Protein AF-A0A812FZR7-F1 (afdb_monomer)

Structure (mmCIF, N/CA/C/O backbone):
data_AF-A0A812FZR7-F1
#
_entry.id   AF-A0A812FZR7-F1
#
loop_
_atom_site.group_PDB
_atom_site.id
_atom_site.type_symbol
_atom_site.label_atom_id
_atom_site.label_alt_id
_atom_site.label_comp_id
_atom_site.label_asym_id
_atom_site.label_entity_id
_atom_site.label_seq_id
_atom_site.pdbx_PDB_ins_code
_atom_site.Cartn_x
_atom_site.Cartn_y
_atom_site.Cartn_z
_atom_site.occupancy
_atom_site.B_iso_or_equiv
_atom_site.auth_seq_id
_atom_site.auth_comp_id
_atom_site.auth_asym_id
_atom_site.auth_atom_id
_atom_site.pdbx_PDB_model_num
ATOM 1 N N . MET A 1 1 ? -28.640 63.355 11.044 1.00 31.30 1 MET A N 1
ATOM 2 C CA . MET A 1 1 ? -28.791 63.136 12.501 1.00 31.30 1 MET A CA 1
ATOM 3 C C . MET A 1 1 ? -29.135 61.666 12.720 1.00 31.30 1 MET A C 1
ATOM 5 O O . MET A 1 1 ? -30.246 61.316 12.369 1.00 31.30 1 MET A O 1
ATOM 9 N N . LYS A 1 2 ? -28.194 60.863 13.263 1.00 27.91 2 LYS A N 1
ATOM 10 C CA . LYS A 1 2 ? -28.250 59.400 13.576 1.00 27.91 2 LYS A CA 1
ATOM 11 C C . LYS A 1 2 ? -28.539 58.455 12.370 1.00 27.91 2 LYS A C 1
ATOM 13 O O . LYS A 1 2 ? -29.433 58.765 11.603 1.00 27.91 2 LYS A O 1
ATOM 18 N N . LEU A 1 3 ? -27.765 57.421 11.990 1.00 22.22 3 LEU A N 1
ATOM 19 C CA . LEU A 1 3 ? -27.037 56.262 12.594 1.00 22.22 3 LEU A CA 1
ATOM 20 C C . LEU A 1 3 ? -27.830 54.926 12.601 1.00 22.22 3 LEU A C 1
ATOM 22 O O . LEU A 1 3 ? -28.985 54.948 13.010 1.00 22.22 3 LEU A O 1
ATOM 26 N N . ILE A 1 4 ? -27.115 53.806 12.318 1.00 24.97 4 ILE A N 1
ATOM 27 C CA . ILE A 1 4 ? -27.439 52.359 12.559 1.00 24.97 4 ILE A CA 1
ATOM 28 C C . ILE A 1 4 ? -28.431 51.710 11.540 1.00 24.97 4 ILE A C 1
ATOM 30 O O . ILE A 1 4 ? -29.306 52.428 11.075 1.00 24.97 4 ILE A O 1
ATOM 34 N N . THR A 1 5 ? -28.472 50.407 11.151 1.00 26.42 5 THR A N 1
ATOM 35 C CA . THR A 1 5 ? -27.585 49.185 11.010 1.00 26.42 5 THR A CA 1
ATOM 36 C C . THR A 1 5 ? -28.543 47.960 10.879 1.00 26.42 5 THR A C 1
ATOM 38 O O . THR A 1 5 ? -29.545 47.973 11.584 1.00 26.42 5 THR A O 1
ATOM 41 N N . ALA A 1 6 ? -28.364 46.845 10.138 1.00 22.73 6 ALA A N 1
ATOM 42 C CA . ALA A 1 6 ? -27.540 46.399 8.987 1.00 22.73 6 ALA A CA 1
ATOM 43 C C . ALA A 1 6 ? -27.999 44.964 8.540 1.00 22.73 6 ALA A C 1
ATOM 45 O O . ALA A 1 6 ? -28.635 44.296 9.349 1.00 22.73 6 ALA A O 1
ATOM 46 N N . MET A 1 7 ? -27.575 44.462 7.353 1.00 21.77 7 MET A N 1
ATOM 47 C CA . MET A 1 7 ? -27.569 43.022 6.919 1.00 21.77 7 MET A CA 1
ATOM 48 C C . MET A 1 7 ? -28.941 42.301 6.721 1.00 21.77 7 MET A C 1
ATOM 50 O O . MET A 1 7 ? -29.939 42.756 7.260 1.00 21.77 7 MET A O 1
ATOM 54 N N . VAL A 1 8 ? -29.133 41.177 5.989 1.00 21.20 8 VAL A N 1
ATOM 55 C CA . VAL A 1 8 ? -28.389 40.351 4.984 1.00 21.20 8 VAL A CA 1
ATOM 56 C C . VAL A 1 8 ? -29.407 39.397 4.309 1.00 21.20 8 VAL A C 1
ATOM 58 O O . VAL A 1 8 ? -30.356 38.996 4.977 1.00 21.20 8 VAL A O 1
ATOM 61 N N . SER A 1 9 ? -29.210 39.002 3.038 1.00 23.34 9 SER A N 1
ATOM 62 C CA . SER A 1 9 ? -29.276 37.587 2.577 1.00 23.34 9 SER A CA 1
ATOM 63 C C . SER A 1 9 ? -29.119 37.442 1.061 1.00 23.34 9 SER A C 1
ATOM 65 O O . SER A 1 9 ? -29.867 38.039 0.290 1.00 23.34 9 SER A O 1
ATOM 67 N N . SER A 1 10 ? -28.172 36.598 0.652 1.00 21.66 10 SER A N 1
ATOM 68 C CA . SER A 1 10 ? -27.945 36.186 -0.738 1.00 21.66 10 SER A CA 1
ATOM 69 C C . SER A 1 10 ? -28.705 34.894 -1.049 1.00 21.66 10 SER A C 1
ATOM 71 O O . SER A 1 10 ? -28.848 34.038 -0.179 1.00 21.66 10 SER A O 1
ATOM 73 N N . ILE A 1 11 ? -29.153 34.727 -2.296 1.00 24.78 11 ILE A N 1
ATOM 74 C CA . ILE A 1 11 ? -29.747 33.476 -2.794 1.00 24.78 11 ILE A CA 1
ATOM 75 C C . ILE A 1 11 ? -28.658 32.644 -3.481 1.00 24.78 11 ILE A C 1
ATOM 77 O O . ILE A 1 11 ? -27.865 33.183 -4.251 1.00 24.78 11 ILE A O 1
ATOM 81 N N . ALA A 1 12 ? -28.640 31.339 -3.207 1.00 20.55 12 ALA A N 1
ATOM 82 C CA . ALA A 1 12 ? -27.739 30.371 -3.825 1.00 20.55 12 ALA A CA 1
ATOM 83 C C . ALA A 1 12 ? -28.432 29.581 -4.950 1.00 20.55 12 ALA A C 1
ATOM 85 O O . ALA A 1 12 ? -29.609 29.246 -4.835 1.00 20.55 12 ALA A O 1
ATOM 86 N N . LEU A 1 13 ? -27.668 29.246 -5.993 1.00 22.34 13 LEU A N 1
ATOM 87 C CA . LEU A 1 13 ? -27.915 28.198 -6.994 1.00 22.34 13 LEU A CA 1
ATOM 88 C C . LEU A 1 13 ? -26.524 27.801 -7.531 1.00 22.34 13 LEU A C 1
ATOM 90 O O . LEU A 1 13 ? -25.807 28.666 -8.018 1.00 22.34 13 LEU A O 1
ATOM 94 N N . LEU A 1 14 ? -25.982 26.615 -7.233 1.00 22.34 14 LEU A N 1
ATOM 95 C CA . LEU A 1 14 ? -26.271 25.315 -7.868 1.00 22.34 14 LEU A CA 1
ATOM 96 C C . LEU A 1 14 ? -26.004 25.278 -9.384 1.00 22.34 14 LEU A C 1
ATOM 98 O O . LEU A 1 14 ? -26.924 25.329 -10.194 1.00 22.34 14 LEU A O 1
ATOM 102 N N . THR A 1 15 ? -24.734 25.058 -9.731 1.00 24.11 15 THR A N 1
ATOM 103 C CA . THR A 1 15 ? -24.301 24.255 -10.888 1.00 24.11 15 THR A CA 1
ATOM 104 C C . THR A 1 15 ? -23.151 23.359 -10.422 1.00 24.11 15 THR A C 1
ATOM 106 O O . THR A 1 15 ? -22.291 23.827 -9.678 1.00 24.11 15 THR A O 1
ATOM 109 N N . GLY A 1 16 ? -23.186 22.072 -10.776 1.00 21.55 16 GLY A N 1
ATOM 110 C CA . GLY A 1 16 ? -22.354 21.036 -10.151 1.00 21.55 16 GLY A CA 1
ATOM 111 C C . GLY A 1 16 ? -20.857 21.136 -10.453 1.00 21.55 16 GLY A C 1
ATOM 112 O O . GLY A 1 16 ? -20.460 21.544 -11.542 1.00 21.55 16 GLY A O 1
ATOM 113 N N . ALA A 1 17 ? -20.044 20.713 -9.484 1.00 23.81 17 ALA A N 1
ATOM 114 C CA . ALA A 1 17 ? -18.613 20.497 -9.643 1.00 23.81 17 ALA A CA 1
ATOM 115 C C . ALA A 1 17 ? -18.345 18.991 -9.774 1.00 23.81 17 ALA A C 1
ATOM 117 O O . ALA A 1 17 ? -18.457 18.252 -8.800 1.00 23.81 17 ALA A O 1
ATOM 118 N N . SER A 1 18 ? -17.978 18.553 -10.977 1.00 30.09 18 SER A N 1
ATOM 119 C CA . SER A 1 18 ? -17.4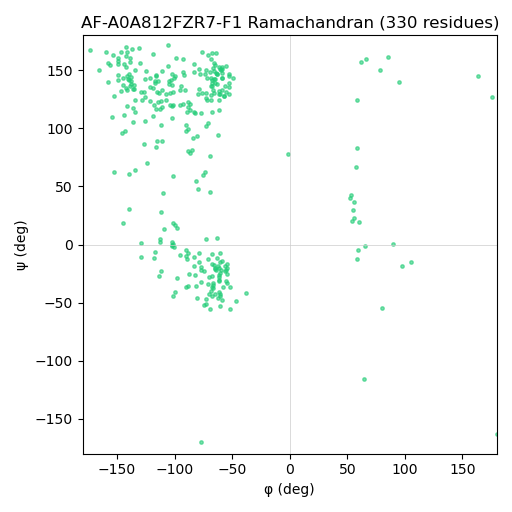80 17.203 -11.257 1.00 30.09 18 SER A CA 1
ATOM 120 C C . SER A 1 18 ? -16.038 17.343 -11.730 1.00 30.09 18 SER A C 1
ATOM 122 O O . SER A 1 18 ? -15.766 17.498 -12.918 1.00 30.09 18 SER A O 1
ATOM 124 N N . SER A 1 19 ? -15.113 17.431 -10.775 1.00 29.41 19 SER A N 1
ATOM 125 C CA . SER A 1 19 ? -13.681 17.639 -11.031 1.00 29.41 19 SER A CA 1
ATOM 126 C C . SER A 1 19 ? -12.848 17.036 -9.900 1.00 29.41 19 SER A C 1
ATOM 128 O O . SER A 1 19 ? -12.148 17.739 -9.179 1.00 29.41 19 SER A O 1
ATOM 130 N N . LEU A 1 20 ? -12.955 15.717 -9.729 1.00 31.62 20 LEU A N 1
ATOM 131 C CA . LEU A 1 20 ? -12.025 14.935 -8.914 1.00 31.62 20 LEU A CA 1
ATOM 132 C C . LEU A 1 20 ? -10.856 14.486 -9.795 1.00 31.62 20 LEU A C 1
ATOM 134 O O . LEU A 1 20 ? -10.817 13.363 -10.285 1.00 31.62 20 LEU A O 1
ATOM 138 N N . TYR A 1 21 ? -9.902 15.394 -10.002 1.00 34.00 21 TYR A N 1
ATOM 139 C CA . TYR A 1 21 ? -8.594 15.061 -10.556 1.00 34.00 21 TYR A CA 1
ATOM 140 C C . TYR A 1 21 ? -7.505 15.749 -9.734 1.00 34.00 21 TYR A C 1
ATOM 142 O O . TYR A 1 21 ? -7.497 16.970 -9.603 1.00 34.00 21 TYR A O 1
ATOM 150 N N . ALA A 1 22 ? -6.576 14.932 -9.230 1.00 33.41 22 ALA A N 1
ATOM 151 C CA . ALA A 1 22 ? -5.407 15.302 -8.433 1.00 33.41 22 ALA A CA 1
ATOM 152 C C . ALA A 1 22 ? -5.665 15.980 -7.069 1.00 33.41 22 ALA A C 1
ATOM 154 O O . ALA A 1 22 ? -6.671 16.636 -6.810 1.00 33.41 22 ALA A O 1
ATOM 155 N N . ALA A 1 23 ? -4.664 15.857 -6.193 1.00 35.19 23 ALA A N 1
ATOM 156 C CA . ALA A 1 23 ? -4.510 16.697 -5.012 1.00 35.19 23 ALA A CA 1
ATOM 157 C C . ALA A 1 23 ? -4.135 18.131 -5.442 1.00 35.19 23 ALA A C 1
ATOM 159 O O . ALA A 1 23 ? -2.975 18.538 -5.381 1.00 35.19 23 ALA A O 1
ATOM 160 N N . GLY A 1 24 ? -5.123 18.883 -5.929 1.00 31.11 24 GLY A N 1
ATOM 161 C CA . GLY A 1 24 ? -5.008 20.309 -6.212 1.00 31.11 24 GLY A CA 1
ATOM 162 C C . GLY A 1 24 ? -5.247 21.122 -4.945 1.00 31.11 24 GLY A C 1
ATOM 163 O O . GLY A 1 24 ? -6.388 21.463 -4.634 1.00 31.11 24 GLY A O 1
ATOM 164 N N . LEU A 1 25 ? -4.180 21.438 -4.204 1.00 35.53 25 LEU A N 1
ATOM 165 C CA . LEU A 1 25 ? -4.275 22.411 -3.116 1.00 35.53 25 LEU A CA 1
ATOM 166 C C . LEU A 1 25 ? -4.691 23.776 -3.685 1.00 35.53 25 LEU A C 1
ATOM 168 O O . LEU A 1 25 ? -4.144 24.274 -4.664 1.00 35.53 25 LEU A O 1
ATOM 172 N N . ASN A 1 26 ? -5.716 24.343 -3.063 1.00 32.22 26 ASN A N 1
ATOM 173 C CA . ASN A 1 26 ? -6.524 25.437 -3.582 1.00 32.22 26 ASN A CA 1
ATOM 174 C C . ASN A 1 26 ? -5.775 26.787 -3.613 1.00 32.22 26 ASN A C 1
ATOM 176 O O . ASN A 1 26 ? -5.673 27.451 -2.580 1.00 32.22 26 ASN A O 1
ATOM 180 N N . THR A 1 27 ? -5.340 27.245 -4.793 1.00 31.84 27 THR A N 1
ATOM 181 C CA . THR A 1 27 ? -5.012 28.662 -5.051 1.00 31.84 27 THR A CA 1
ATOM 182 C C . THR A 1 27 ? -5.455 29.098 -6.447 1.00 31.84 27 THR A C 1
ATOM 184 O O . THR A 1 27 ? -5.168 28.420 -7.428 1.00 31.84 27 THR A O 1
ATOM 187 N N . ASN A 1 28 ? -6.112 30.260 -6.535 1.00 35.34 28 ASN A N 1
ATOM 188 C CA . ASN A 1 28 ? -6.490 30.888 -7.805 1.00 35.34 28 ASN A CA 1
ATOM 189 C C . ASN A 1 28 ? -5.267 31.201 -8.692 1.00 35.34 28 ASN A C 1
ATOM 191 O O . ASN A 1 28 ? -4.216 31.577 -8.179 1.00 35.34 28 ASN A O 1
ATOM 195 N N . ASP A 1 29 ? -5.485 31.167 -10.009 1.00 40.97 29 ASP A N 1
ATOM 196 C CA . ASP A 1 29 ? -4.651 31.774 -11.055 1.00 40.97 29 ASP A CA 1
ATOM 197 C C . ASP A 1 29 ? -3.168 31.348 -11.127 1.00 40.97 29 ASP A C 1
ATOM 199 O O . ASP A 1 29 ? -2.263 32.176 -11.013 1.00 40.97 29 ASP A O 1
ATOM 203 N N . GLN A 1 30 ? -2.909 30.080 -11.471 1.00 35.03 30 GLN A N 1
ATOM 204 C CA . GLN A 1 30 ? -1.720 29.713 -12.256 1.00 35.03 30 GLN A CA 1
ATOM 205 C C . GLN A 1 30 ? -1.969 28.482 -13.149 1.00 35.03 30 GLN A C 1
ATOM 207 O O . GLN A 1 30 ? -2.961 27.780 -12.981 1.00 35.03 30 GLN A O 1
ATOM 212 N N . GLU A 1 31 ? -1.132 28.308 -14.176 1.00 40.50 31 GLU A N 1
ATOM 213 C CA . GLU A 1 31 ? -1.359 27.405 -15.318 1.00 40.50 31 GLU A CA 1
ATOM 214 C C . GLU A 1 31 ? -1.548 25.926 -14.924 1.00 40.50 31 GLU A C 1
ATOM 216 O O . GLU A 1 31 ? -0.968 25.454 -13.950 1.00 40.50 31 GLU A O 1
ATOM 221 N N . ASN A 1 32 ? -2.320 25.183 -15.733 1.00 43.66 32 ASN A N 1
ATOM 222 C CA . ASN A 1 32 ? -2.692 23.770 -15.534 1.00 43.66 32 ASN A CA 1
ATOM 223 C C . ASN A 1 32 ? -1.518 22.770 -15.700 1.00 43.66 32 ASN A C 1
ATOM 225 O O . ASN A 1 32 ? -1.658 21.750 -16.374 1.00 43.66 32 ASN A O 1
ATOM 229 N N . THR A 1 33 ? -0.349 23.038 -15.122 1.00 43.56 33 THR A N 1
ATOM 230 C CA . THR A 1 33 ? 0.682 22.010 -14.934 1.00 43.56 33 THR A CA 1
ATOM 231 C C . THR A 1 33 ? 0.294 21.110 -13.761 1.00 43.56 33 THR A C 1
ATOM 233 O O . THR A 1 33 ? 0.006 21.641 -12.684 1.00 43.56 33 THR A O 1
ATOM 236 N N . PRO A 1 34 ? 0.323 19.773 -13.907 1.00 57.66 34 PRO A N 1
ATOM 237 C CA . PRO A 1 34 ? 0.130 18.859 -12.789 1.00 57.66 34 PRO A CA 1
ATOM 238 C C . PRO A 1 34 ? 1.085 19.181 -11.631 1.00 57.66 34 PRO A C 1
ATOM 240 O O . PRO A 1 34 ? 2.240 19.536 -11.886 1.00 57.66 34 PRO A O 1
ATOM 243 N N . PRO A 1 35 ? 0.679 18.973 -10.362 1.00 63.34 35 PRO A N 1
ATOM 244 C CA . PRO A 1 35 ? 1.546 19.202 -9.199 1.00 63.34 35 PRO A CA 1
ATOM 245 C C . PRO A 1 35 ? 2.872 18.413 -9.238 1.00 63.34 35 PRO A C 1
ATOM 247 O O . PRO A 1 35 ? 3.823 18.773 -8.550 1.00 63.34 35 PRO A O 1
ATOM 250 N N . CYS A 1 36 ? 2.944 17.362 -10.062 1.00 77.81 36 CYS A N 1
ATOM 251 C CA . CYS A 1 36 ? 4.118 16.515 -10.272 1.00 77.81 36 CYS A CA 1
ATOM 252 C C . CYS A 1 36 ? 4.792 16.678 -11.652 1.00 77.81 36 CYS A C 1
ATOM 254 O O . CYS A 1 36 ? 5.600 15.834 -12.037 1.00 77.81 36 CYS A O 1
ATOM 256 N N . GLY A 1 37 ? 4.456 17.718 -12.423 1.00 68.31 37 GLY A N 1
ATOM 257 C CA . GLY A 1 37 ? 4.977 17.955 -13.776 1.00 68.31 37 GLY A CA 1
ATOM 258 C C . GLY A 1 37 ? 4.291 17.123 -14.868 1.00 68.31 37 GLY A C 1
ATOM 259 O O . GLY A 1 37 ? 3.750 17.705 -15.803 1.00 68.31 37 GLY A O 1
ATOM 260 N N . ASP A 1 38 ? 4.255 15.793 -14.727 1.00 68.38 38 ASP A N 1
ATOM 261 C CA . ASP A 1 38 ? 3.540 14.889 -15.646 1.00 68.38 38 ASP A CA 1
ATOM 262 C C . ASP A 1 38 ? 2.190 14.404 -15.061 1.00 68.38 38 ASP A C 1
ATOM 264 O O . ASP A 1 38 ? 2.100 14.079 -13.875 1.00 68.38 38 ASP A O 1
ATOM 268 N N . ASP A 1 39 ? 1.179 14.195 -15.920 1.00 66.12 39 ASP A N 1
ATOM 269 C CA . ASP A 1 39 ? -0.218 13.793 -15.592 1.00 66.12 39 ASP A CA 1
ATOM 270 C C . ASP A 1 39 ? -0.414 12.405 -14.924 1.00 66.12 39 ASP A C 1
ATOM 272 O O . ASP A 1 39 ? -1.536 11.922 -14.769 1.00 66.12 39 ASP A O 1
ATOM 276 N N . TRP A 1 40 ? 0.670 11.711 -14.587 1.00 79.38 40 TRP A N 1
ATOM 277 C CA . TRP A 1 40 ? 0.697 10.299 -14.156 1.00 79.38 40 TRP A CA 1
ATOM 278 C C . TRP A 1 40 ? 1.768 10.010 -13.093 1.00 79.38 40 TRP A C 1
ATOM 280 O O . TRP A 1 40 ? 2.177 8.867 -12.875 1.00 79.38 40 TRP A O 1
ATOM 290 N N . ILE A 1 41 ? 2.255 11.057 -12.428 1.00 84.69 41 ILE A N 1
ATOM 291 C CA . ILE A 1 41 ? 3.002 10.933 -11.178 1.00 84.69 41 ILE A CA 1
ATOM 292 C C . ILE A 1 41 ? 2.027 11.290 -10.057 1.00 84.69 41 ILE A C 1
ATOM 294 O O . ILE A 1 41 ? 1.461 12.381 -10.041 1.00 84.69 41 ILE A O 1
ATOM 298 N N . TYR A 1 42 ? 1.793 10.342 -9.151 1.00 84.38 42 TYR A N 1
ATOM 299 C CA . TYR A 1 42 ? 0.774 10.457 -8.109 1.00 84.38 42 TYR A CA 1
ATOM 300 C C . TYR A 1 42 ? 1.443 10.803 -6.771 1.00 84.38 42 TYR A C 1
ATOM 302 O O . TYR A 1 42 ? 2.268 10.013 -6.296 1.00 84.38 42 TYR A O 1
ATOM 310 N N . PRO A 1 43 ? 1.124 11.953 -6.146 1.00 88.69 43 PRO A N 1
ATOM 311 C CA . PRO A 1 43 ? 1.705 12.313 -4.862 1.00 88.69 43 PRO A CA 1
ATOM 312 C C . PRO A 1 43 ? 1.194 11.353 -3.783 1.00 88.69 43 PRO A C 1
ATOM 314 O O . PRO A 1 43 ? 0.012 11.019 -3.739 1.00 88.69 43 PRO A O 1
ATOM 317 N N . THR A 1 44 ? 2.095 10.899 -2.914 1.00 90.94 44 THR A N 1
ATOM 318 C CA . THR A 1 44 ? 1.796 9.973 -1.798 1.00 90.94 44 THR A CA 1
ATOM 319 C C . THR A 1 44 ? 2.560 10.369 -0.531 1.00 90.94 44 THR A C 1
ATOM 321 O O . THR A 1 44 ? 2.951 9.521 0.267 1.00 90.94 44 THR A O 1
ATOM 324 N N . ASN A 1 45 ? 2.823 11.670 -0.373 1.00 93.62 45 ASN A N 1
ATOM 325 C CA . ASN A 1 45 ? 3.570 12.268 0.737 1.00 93.62 45 ASN A CA 1
ATOM 326 C C . ASN A 1 45 ? 4.991 11.700 0.968 1.00 93.62 45 ASN A C 1
ATOM 328 O O . ASN A 1 45 ? 5.484 11.782 2.082 1.00 93.62 45 ASN A O 1
ATOM 332 N N . GLY A 1 46 ? 5.654 11.097 -0.027 1.00 93.31 46 GLY A N 1
ATOM 333 C CA . GLY A 1 46 ? 6.943 10.403 0.157 1.00 93.31 46 GLY A CA 1
ATOM 334 C C . GLY A 1 46 ? 6.827 8.911 0.506 1.00 93.31 46 GLY A C 1
ATOM 335 O O . GLY A 1 46 ? 7.837 8.224 0.658 1.00 93.31 46 GLY A O 1
ATOM 336 N N . VAL A 1 47 ? 5.611 8.354 0.606 1.00 95.31 47 VAL A N 1
ATOM 337 C CA . VAL A 1 47 ? 5.429 6.911 0.851 1.00 95.31 47 VAL A CA 1
ATOM 338 C C . VAL A 1 47 ? 5.778 6.090 -0.389 1.00 95.31 47 VAL A C 1
ATOM 340 O O . 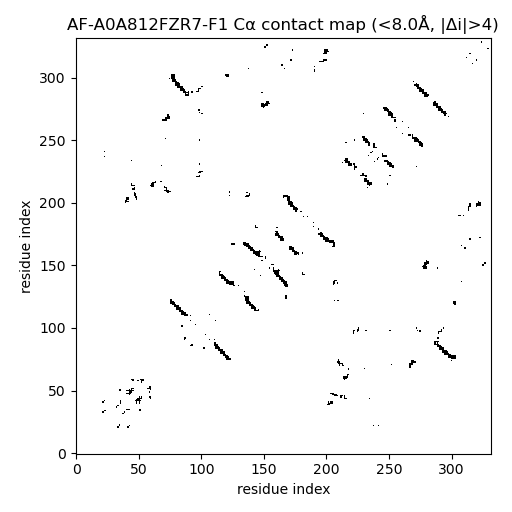VAL A 1 47 ? 6.598 5.179 -0.299 1.00 95.31 47 VAL A O 1
ATOM 343 N N . HIS A 1 48 ? 5.213 6.430 -1.549 1.00 93.75 48 HIS A N 1
ATOM 344 C CA . HIS A 1 48 ? 5.551 5.821 -2.842 1.00 93.75 48 HIS A CA 1
ATOM 345 C C . HIS A 1 48 ? 6.127 6.817 -3.853 1.00 93.75 48 HIS A C 1
ATOM 347 O O . HIS A 1 48 ? 6.598 6.407 -4.905 1.00 93.75 48 HIS A O 1
ATOM 353 N N . SER A 1 49 ? 6.060 8.120 -3.600 1.00 91.50 49 SER A N 1
ATOM 354 C CA . SER A 1 49 ? 6.563 9.144 -4.507 1.00 91.50 49 SER A CA 1
ATOM 355 C C . SER A 1 49 ? 6.948 10.381 -3.717 1.00 91.50 49 SER A C 1
ATOM 357 O O . SER A 1 49 ? 6.119 10.919 -2.978 1.00 91.50 49 SER A O 1
ATOM 359 N N . ASP A 1 50 ? 8.172 10.852 -3.941 1.00 90.81 50 ASP A N 1
ATOM 360 C CA . ASP A 1 50 ? 8.707 12.112 -3.419 1.00 90.81 50 ASP A CA 1
ATOM 361 C C . ASP A 1 50 ? 8.107 13.352 -4.124 1.00 90.81 50 ASP A C 1
ATOM 363 O O . ASP A 1 50 ? 8.513 14.484 -3.857 1.00 90.81 50 ASP A O 1
ATOM 367 N N . CYS A 1 51 ? 7.129 13.183 -5.028 1.00 89.56 51 CYS A N 1
ATOM 368 C CA . CYS A 1 51 ? 6.405 14.320 -5.593 1.00 89.56 51 CYS A CA 1
ATOM 369 C C . CYS A 1 51 ? 5.769 15.181 -4.485 1.00 89.56 51 CYS A C 1
ATOM 371 O O . CYS A 1 51 ? 5.149 14.664 -3.557 1.00 89.56 51 CYS A O 1
ATOM 373 N N . LEU A 1 52 ? 5.896 16.506 -4.638 1.00 89.81 52 LEU A N 1
ATOM 374 C CA . LEU A 1 52 ? 5.544 17.549 -3.668 1.00 89.81 52 LEU A CA 1
ATOM 375 C C . LEU A 1 52 ? 6.380 17.554 -2.378 1.00 89.81 52 LEU A C 1
ATOM 377 O O . LEU A 1 52 ? 6.184 18.451 -1.563 1.00 89.81 52 LEU A O 1
ATOM 381 N N . CYS A 1 53 ? 7.336 16.643 -2.186 1.00 91.00 53 CYS A N 1
ATOM 382 C CA . CYS A 1 53 ? 8.185 16.612 -0.997 1.00 91.00 53 CYS A CA 1
ATOM 383 C C . CYS A 1 53 ? 9.448 17.450 -1.213 1.00 91.00 53 CYS A C 1
ATOM 385 O O . CYS A 1 53 ? 10.389 17.050 -1.897 1.00 91.00 53 CYS A O 1
ATOM 387 N N . THR A 1 54 ? 9.462 18.647 -0.631 1.00 93.00 54 THR A N 1
ATOM 388 C CA . THR A 1 54 ? 10.492 19.669 -0.846 1.00 93.00 54 THR A CA 1
ATOM 389 C C . THR A 1 54 ? 11.014 20.220 0.479 1.00 93.00 54 THR A C 1
ATOM 391 O O . THR A 1 54 ? 10.425 20.017 1.537 1.00 93.00 54 THR A O 1
ATOM 394 N N . GLU A 1 55 ? 12.106 20.986 0.448 1.00 93.62 55 GLU A N 1
ATOM 395 C CA . GLU A 1 55 ? 12.643 21.632 1.654 1.00 93.62 55 GLU A CA 1
ATOM 396 C C . GLU A 1 55 ? 11.592 22.502 2.380 1.00 93.62 55 GLU A C 1
ATOM 398 O O . GLU A 1 55 ? 11.572 22.554 3.608 1.00 93.62 55 GLU A O 1
ATOM 403 N N . GLN A 1 56 ? 10.663 23.123 1.639 1.00 92.50 56 GLN A N 1
ATOM 404 C CA . GLN A 1 56 ? 9.611 23.984 2.193 1.00 92.50 56 GLN A CA 1
ATOM 405 C C . GLN A 1 56 ? 8.569 23.235 3.039 1.00 92.50 56 GLN A C 1
ATOM 407 O O . GLN A 1 56 ? 7.992 23.849 3.934 1.00 92.50 56 GLN A O 1
ATOM 412 N N . ASN A 1 57 ? 8.330 21.943 2.788 1.00 90.56 57 ASN A N 1
ATOM 413 C CA . ASN A 1 57 ? 7.458 21.096 3.612 1.00 90.56 57 ASN A CA 1
ATOM 414 C C . ASN A 1 57 ? 8.236 20.008 4.368 1.00 90.56 57 ASN A C 1
ATOM 416 O O . ASN A 1 57 ? 7.688 18.948 4.668 1.00 90.56 57 ASN A O 1
ATOM 420 N N . ASN A 1 58 ? 9.514 20.271 4.672 1.00 94.44 58 ASN A N 1
ATOM 421 C CA . ASN A 1 58 ? 10.389 19.352 5.404 1.00 94.44 58 ASN A CA 1
ATOM 422 C C . ASN A 1 58 ? 10.485 17.960 4.739 1.00 94.44 58 ASN A C 1
ATOM 424 O O . ASN A 1 58 ? 10.534 16.936 5.417 1.00 94.44 58 ASN A O 1
ATOM 428 N N . TYR A 1 59 ? 10.476 17.914 3.402 1.00 94.69 59 TYR A N 1
ATOM 429 C CA . TYR A 1 59 ? 10.469 16.695 2.586 1.00 94.69 59 TYR A CA 1
ATOM 430 C C . TYR A 1 59 ? 9.333 15.730 2.964 1.00 94.69 59 TYR A C 1
ATOM 432 O O . TYR A 1 59 ? 9.537 14.521 3.079 1.00 94.69 59 TYR A O 1
ATOM 440 N N . CYS A 1 60 ? 8.138 16.280 3.200 1.00 95.62 60 CYS A N 1
ATOM 441 C CA . CYS A 1 60 ? 6.968 15.561 3.710 1.00 95.62 60 CYS A CA 1
ATOM 442 C C . CYS A 1 60 ? 7.211 14.777 5.017 1.00 95.62 60 CYS A C 1
ATOM 444 O O . CYS A 1 60 ? 6.475 13.833 5.296 1.00 95.62 60 CYS A O 1
ATOM 446 N N . VAL A 1 61 ? 8.239 15.090 5.815 1.00 96.69 61 VAL A N 1
ATOM 447 C CA . VAL A 1 61 ? 8.442 14.440 7.119 1.00 96.69 61 VAL A CA 1
ATOM 448 C C . VAL A 1 61 ? 7.465 15.050 8.119 1.00 96.69 61 VAL A C 1
ATOM 450 O O . VAL A 1 61 ? 7.571 16.229 8.466 1.00 96.69 61 VAL A O 1
ATOM 453 N N . ALA A 1 62 ? 6.513 14.232 8.563 1.00 95.88 62 ALA A N 1
ATOM 454 C CA . ALA A 1 62 ? 5.460 14.614 9.485 1.00 95.88 62 ALA A CA 1
ATOM 455 C C . ALA A 1 62 ? 6.028 14.907 10.882 1.00 95.88 62 ALA A C 1
ATOM 457 O O . ALA A 1 62 ? 6.950 14.242 11.362 1.00 95.88 62 ALA A O 1
ATOM 458 N N . GLU A 1 63 ? 5.456 15.904 11.554 1.00 94.38 63 GLU A N 1
ATOM 459 C CA . GLU A 1 63 ? 5.873 16.272 12.905 1.00 94.38 63 GLU A CA 1
ATOM 460 C C . GLU A 1 63 ? 5.510 15.172 13.923 1.00 94.38 63 GLU A C 1
ATOM 462 O O . GLU A 1 63 ? 4.664 14.300 13.684 1.00 94.38 63 GLU A O 1
ATOM 467 N N . ARG A 1 64 ? 6.198 15.188 15.069 1.00 93.38 64 ARG A N 1
ATOM 468 C CA . ARG A 1 64 ? 6.012 14.244 16.178 1.00 93.38 64 ARG A CA 1
ATOM 469 C C . ARG A 1 64 ? 5.978 15.001 17.496 1.00 93.38 64 ARG A C 1
ATOM 471 O O . ARG A 1 64 ? 6.831 15.849 17.749 1.00 93.38 64 ARG A O 1
ATOM 478 N N . ASN A 1 65 ? 5.016 14.666 18.344 1.00 93.44 65 ASN A N 1
ATOM 479 C CA . ASN A 1 65 ? 4.935 15.141 19.720 1.00 93.44 65 ASN A CA 1
ATOM 480 C C . ASN A 1 65 ? 5.824 14.283 20.635 1.00 93.44 65 ASN A C 1
ATOM 482 O O . ASN A 1 65 ? 6.004 13.093 20.388 1.00 93.44 65 ASN A O 1
ATOM 486 N N . ASP A 1 66 ? 6.267 14.831 21.771 1.00 90.75 66 ASP A N 1
ATOM 487 C CA . ASP A 1 66 ? 7.074 14.108 22.779 1.00 90.75 66 ASP A CA 1
ATOM 488 C C . ASP A 1 66 ? 6.429 12.805 23.305 1.00 90.75 66 ASP A C 1
ATOM 490 O O . ASP A 1 66 ? 7.115 11.940 23.849 1.00 90.75 66 ASP A O 1
ATOM 494 N N . ASN A 1 67 ? 5.102 12.678 23.183 1.00 90.38 67 ASN A N 1
ATOM 495 C CA . ASN A 1 67 ? 4.322 11.520 23.633 1.00 90.38 67 ASN A CA 1
ATOM 496 C C . ASN A 1 67 ? 3.916 10.569 22.492 1.00 90.38 67 ASN A C 1
ATOM 498 O O . ASN A 1 67 ? 3.250 9.562 22.755 1.00 90.38 67 ASN A O 1
ATOM 502 N N . ASP A 1 68 ? 4.271 10.882 21.245 1.00 91.81 68 ASP A N 1
ATOM 503 C CA . ASP A 1 68 ? 3.965 10.022 20.106 1.00 91.81 68 ASP A CA 1
ATOM 504 C C . ASP A 1 68 ? 4.863 8.773 20.120 1.00 91.81 68 ASP A C 1
ATOM 506 O O . ASP A 1 68 ? 5.991 8.798 20.627 1.00 91.81 68 ASP A O 1
ATOM 510 N N . PRO A 1 69 ? 4.380 7.634 19.599 1.00 90.94 69 PRO A N 1
ATOM 511 C CA . PRO A 1 69 ? 5.211 6.451 19.452 1.00 90.94 69 PRO A CA 1
ATOM 512 C C . PRO A 1 69 ? 6.378 6.700 18.491 1.00 90.94 69 PRO A C 1
ATOM 514 O O . PRO A 1 69 ? 6.233 7.377 17.477 1.00 90.94 69 PRO A O 1
ATOM 517 N N . ILE A 1 70 ? 7.515 6.058 18.773 1.00 90.19 70 ILE A N 1
ATOM 518 C CA . ILE A 1 70 ? 8.627 5.963 17.820 1.00 90.19 70 ILE A CA 1
ATOM 519 C C . ILE A 1 70 ? 8.123 5.280 16.545 1.00 90.19 70 ILE A C 1
ATOM 521 O O . ILE A 1 70 ? 7.492 4.223 16.634 1.00 90.19 70 ILE A O 1
ATOM 525 N N . ASP A 1 71 ? 8.446 5.860 15.389 1.00 92.44 71 ASP A N 1
ATOM 526 C CA . ASP A 1 71 ? 8.006 5.349 14.095 1.00 92.44 71 ASP A CA 1
ATOM 527 C C . ASP A 1 71 ? 8.443 3.886 13.867 1.00 92.44 71 ASP A C 1
ATOM 529 O O . ASP A 1 71 ? 9.630 3.559 14.012 1.00 92.44 71 ASP A O 1
ATOM 533 N N . PRO A 1 72 ? 7.511 2.985 13.502 1.00 93.62 72 PRO A N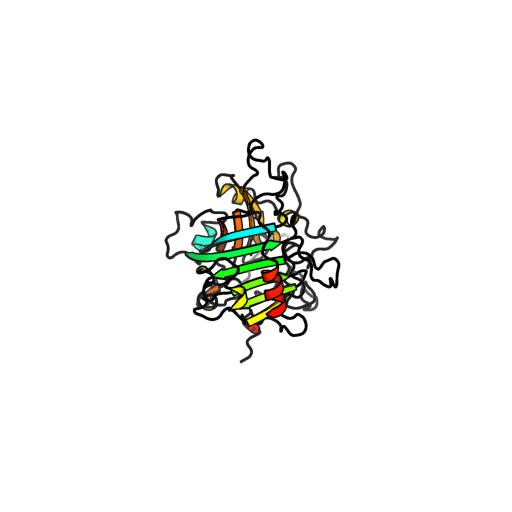 1
ATOM 534 C CA . PRO A 1 72 ? 7.845 1.657 13.016 1.00 93.62 72 PRO A CA 1
ATOM 535 C C . PRO A 1 72 ? 8.581 1.724 11.677 1.00 93.62 72 PRO A C 1
ATOM 537 O O . PRO A 1 72 ? 8.303 2.572 10.831 1.00 93.62 72 PRO A O 1
ATOM 540 N N . SER A 1 73 ? 9.454 0.745 11.448 1.00 92.50 73 SER A N 1
ATOM 541 C CA . SER A 1 73 ? 10.024 0.465 10.135 1.00 92.50 73 SER A CA 1
ATOM 542 C C . SER A 1 73 ? 9.505 -0.861 9.576 1.00 92.50 73 SER A C 1
ATOM 544 O O . SER A 1 73 ? 9.274 -1.817 10.325 1.00 92.50 73 SER A O 1
ATOM 546 N N . PHE A 1 74 ? 9.388 -0.973 8.251 1.00 92.75 74 PHE A N 1
ATOM 547 C CA . PHE A 1 74 ? 9.302 -2.284 7.609 1.00 92.75 74 PHE A CA 1
ATOM 548 C C . PHE A 1 74 ? 10.606 -3.074 7.826 1.00 92.75 74 PHE A C 1
ATOM 550 O O . PHE A 1 74 ? 11.692 -2.486 7.848 1.00 92.75 74 PHE A O 1
ATOM 557 N N . PRO A 1 75 ? 10.528 -4.413 7.934 1.00 91.88 75 PRO A N 1
ATOM 558 C CA . PRO A 1 75 ? 11.681 -5.290 7.749 1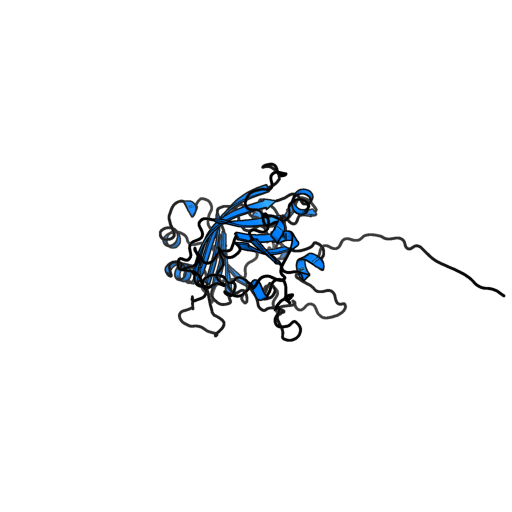.00 91.88 75 PRO A CA 1
ATOM 559 C C . PRO A 1 75 ? 12.260 -5.151 6.338 1.00 91.88 75 PRO A C 1
ATOM 561 O O . PRO A 1 75 ? 11.515 -4.935 5.385 1.00 91.88 75 PRO A O 1
ATOM 564 N N . ASP A 1 76 ? 13.567 -5.376 6.182 1.00 92.56 76 ASP A N 1
ATOM 565 C CA . ASP A 1 76 ? 14.260 -5.306 4.882 1.00 92.56 76 ASP A CA 1
ATOM 566 C C . ASP A 1 76 ? 13.604 -6.137 3.767 1.00 92.56 76 ASP A C 1
ATOM 568 O O . ASP A 1 76 ? 13.601 -5.747 2.600 1.00 92.56 76 ASP A O 1
ATOM 572 N N . TYR A 1 77 ? 13.067 -7.303 4.119 1.00 93.50 77 TYR A N 1
ATOM 573 C CA . TYR A 1 77 ? 12.334 -8.164 3.202 1.00 93.50 77 TYR A CA 1
ATOM 574 C C . TYR A 1 77 ? 11.202 -8.845 3.950 1.00 93.50 77 TYR A C 1
ATOM 576 O O . TYR A 1 77 ? 11.396 -9.368 5.055 1.00 93.50 77 TYR A O 1
ATOM 584 N N . TRP A 1 78 ? 10.041 -8.899 3.316 1.00 93.56 78 TRP A N 1
ATOM 585 C CA . TRP A 1 78 ? 8.902 -9.625 3.843 1.00 93.56 78 TRP A CA 1
ATOM 586 C C . TRP A 1 78 ? 7.969 -10.090 2.727 1.00 93.56 78 TRP A C 1
ATOM 588 O O . TRP A 1 78 ? 8.029 -9.637 1.584 1.00 93.56 78 TRP A O 1
ATOM 598 N N . MET A 1 79 ? 7.112 -11.038 3.076 1.00 93.75 79 MET A N 1
ATOM 599 C CA . MET A 1 79 ? 5.985 -11.478 2.269 1.00 93.75 79 MET A CA 1
ATOM 600 C C . MET A 1 79 ? 4.797 -11.669 3.200 1.00 93.75 79 MET A C 1
ATOM 602 O O . MET A 1 79 ? 4.969 -12.118 4.336 1.00 93.75 79 MET A O 1
ATOM 606 N N . SER A 1 80 ? 3.603 -11.359 2.728 1.00 93.19 80 SER A N 1
ATOM 607 C CA . SER A 1 80 ? 2.373 -11.554 3.482 1.00 93.19 80 SER A CA 1
ATOM 608 C C . SER A 1 80 ? 1.264 -11.938 2.526 1.00 93.19 80 SER A C 1
ATOM 610 O O . SER A 1 80 ? 1.193 -11.401 1.426 1.00 93.19 80 SER A O 1
ATOM 612 N N . GLU A 1 81 ? 0.375 -12.816 2.960 1.00 94.31 81 GLU A N 1
ATOM 613 C CA . GLU A 1 81 ? -0.975 -12.835 2.405 1.00 94.31 81 GLU A CA 1
ATOM 614 C C . GLU A 1 81 ? -1.745 -11.649 3.005 1.00 94.31 81 GLU A C 1
ATOM 616 O O . GLU A 1 81 ? -1.314 -11.045 3.999 1.00 94.31 81 GLU A O 1
ATOM 621 N N . TRP A 1 82 ? -2.884 -11.300 2.425 1.00 94.62 82 TRP A N 1
ATOM 622 C CA . TRP A 1 82 ? -3.805 -10.352 3.035 1.00 94.62 82 TRP A CA 1
ATOM 623 C C . TRP A 1 82 ? -5.262 -10.726 2.774 1.00 94.62 82 TRP A C 1
ATOM 625 O O . TRP A 1 82 ? -5.595 -11.396 1.794 1.00 94.62 82 TRP A O 1
ATOM 635 N N . THR A 1 83 ? -6.128 -10.255 3.669 1.00 95.94 83 THR A N 1
ATOM 636 C CA . THR A 1 83 ? -7.583 -10.233 3.485 1.00 95.94 83 THR A CA 1
ATOM 637 C C . THR A 1 83 ? -8.007 -8.775 3.418 1.00 95.94 83 THR A C 1
ATOM 639 O O . THR A 1 83 ? -7.736 -8.016 4.349 1.00 95.94 83 THR A O 1
ATOM 642 N N . MET A 1 84 ? -8.652 -8.378 2.327 1.00 94.19 84 MET A N 1
ATOM 643 C CA . MET A 1 84 ? -9.126 -7.017 2.114 1.00 94.19 84 MET A CA 1
ATOM 644 C C . MET A 1 84 ? -10.634 -6.948 2.332 1.00 94.19 84 MET A C 1
ATOM 646 O O . MET A 1 84 ? -11.394 -7.757 1.795 1.00 94.19 84 MET A O 1
ATOM 650 N N . TYR A 1 85 ? -11.047 -5.973 3.136 1.00 94.19 85 TYR A N 1
ATOM 651 C CA . TYR A 1 85 ? -12.440 -5.647 3.405 1.00 94.19 85 TYR A CA 1
ATOM 652 C C . TYR A 1 85 ? -12.758 -4.297 2.771 1.00 94.19 85 TYR A C 1
ATOM 654 O O . TYR A 1 85 ? -12.153 -3.293 3.141 1.00 94.19 85 TYR A O 1
ATOM 662 N N . THR A 1 86 ? -13.698 -4.283 1.830 1.00 91.75 86 THR A N 1
ATOM 663 C CA . THR A 1 86 ? -14.130 -3.085 1.096 1.00 91.75 86 THR A CA 1
ATOM 664 C C . THR A 1 86 ? -15.555 -2.756 1.520 1.00 91.75 86 THR A C 1
ATOM 666 O O . THR A 1 86 ? -16.484 -3.438 1.094 1.00 91.75 86 THR A O 1
ATOM 669 N N . ILE A 1 87 ? -15.737 -1.750 2.377 1.00 90.94 87 ILE A N 1
ATOM 670 C CA . ILE A 1 87 ? -17.059 -1.286 2.824 1.00 90.94 87 ILE A CA 1
ATOM 671 C C . ILE A 1 87 ? -17.621 -0.349 1.752 1.00 90.94 87 ILE A C 1
ATOM 673 O O . ILE A 1 87 ? -17.082 0.734 1.528 1.00 90.94 87 ILE A O 1
ATOM 677 N N . THR A 1 88 ? -18.700 -0.762 1.088 1.00 84.88 88 THR A N 1
ATOM 678 C CA . THR A 1 88 ? -19.296 -0.069 -0.074 1.00 84.88 88 THR A CA 1
ATOM 679 C C . THR A 1 88 ? -20.494 0.812 0.289 1.00 84.88 88 THR A C 1
ATOM 681 O O . THR A 1 88 ? -21.238 1.249 -0.584 1.00 84.88 88 THR A O 1
ATOM 684 N N . ASN A 1 89 ? -20.698 1.097 1.577 1.00 82.88 89 ASN A N 1
ATOM 685 C CA . ASN A 1 89 ? -21.745 1.991 2.065 1.00 82.88 89 ASN A CA 1
ATOM 686 C C . ASN A 1 89 ? -21.132 3.157 2.856 1.00 82.88 89 ASN A C 1
ATOM 688 O O . ASN A 1 89 ? -20.439 2.943 3.847 1.00 82.88 89 ASN A O 1
ATOM 692 N N . GLU A 1 90 ? -21.416 4.396 2.450 1.00 79.31 90 GLU A N 1
ATOM 693 C CA . GLU A 1 90 ? -20.786 5.601 3.008 1.00 79.31 90 GLU A CA 1
ATOM 694 C C . GLU A 1 90 ? -21.071 5.785 4.514 1.00 79.31 90 GLU A C 1
ATOM 696 O O . GLU A 1 90 ? -20.176 6.113 5.297 1.00 79.31 90 GLU A O 1
ATOM 701 N N . ALA A 1 91 ? -22.306 5.517 4.952 1.00 84.50 91 ALA A N 1
ATOM 702 C CA . ALA A 1 91 ? -22.689 5.616 6.359 1.00 84.50 91 ALA A CA 1
ATOM 703 C C . ALA A 1 91 ? -22.006 4.530 7.210 1.00 84.50 91 ALA A C 1
ATOM 705 O O . ALA A 1 91 ? -21.521 4.819 8.306 1.00 84.50 91 ALA A O 1
ATOM 706 N N . ALA A 1 92 ? -21.908 3.305 6.688 1.00 88.25 92 ALA A N 1
ATOM 707 C CA . ALA A 1 92 ? -21.186 2.205 7.319 1.00 88.25 92 ALA A CA 1
ATOM 708 C C . ALA A 1 92 ? -19.675 2.486 7.412 1.00 88.25 92 ALA A C 1
ATOM 710 O O . ALA A 1 92 ? -19.086 2.269 8.472 1.00 88.25 92 ALA A O 1
ATOM 711 N N . SER A 1 93 ? -19.073 3.030 6.350 1.00 86.81 93 SER A N 1
ATOM 712 C CA . SER A 1 93 ? -17.673 3.467 6.292 1.00 86.81 93 SER A CA 1
ATOM 713 C C . SER A 1 93 ? -17.357 4.533 7.345 1.00 86.81 93 SER A C 1
ATOM 715 O O . SER A 1 93 ? -16.386 4.401 8.090 1.00 86.81 93 SER A O 1
ATOM 717 N N . LYS A 1 94 ? -18.207 5.563 7.466 1.00 85.50 94 LYS A N 1
ATOM 718 C CA . LYS A 1 94 ? -18.068 6.627 8.480 1.00 85.50 94 LYS A CA 1
ATOM 719 C C . LYS A 1 94 ? -18.262 6.115 9.909 1.00 85.50 94 LYS A C 1
ATOM 721 O O . LYS A 1 94 ? -17.583 6.581 10.820 1.00 85.50 94 LYS A O 1
ATOM 726 N N . ALA A 1 95 ? -19.187 5.177 10.115 1.00 89.88 95 ALA A N 1
ATOM 727 C CA . ALA A 1 95 ? -19.464 4.604 11.429 1.00 89.88 95 ALA A CA 1
ATOM 728 C C . ALA A 1 95 ? -18.381 3.620 11.906 1.00 89.88 95 ALA A C 1
ATOM 730 O O . ALA A 1 95 ? -18.261 3.396 13.110 1.00 89.88 95 ALA A O 1
ATOM 731 N N . ASN A 1 96 ? -17.603 3.034 10.988 1.00 90.94 96 ASN A N 1
ATOM 732 C CA . ASN A 1 96 ? -16.661 1.955 11.288 1.00 90.94 96 ASN A CA 1
ATOM 733 C C . ASN A 1 96 ? -15.281 2.176 10.632 1.00 90.94 96 ASN A C 1
ATOM 735 O O . ASN A 1 96 ? -14.872 1.390 9.771 1.00 90.94 96 ASN A O 1
ATOM 739 N N . PRO A 1 97 ? -14.547 3.235 11.021 1.00 91.12 97 PRO A N 1
ATOM 740 C CA . PRO A 1 97 ? -13.246 3.529 10.439 1.00 91.12 97 PRO A CA 1
ATOM 741 C C . PRO A 1 97 ? -12.205 2.435 10.766 1.00 91.12 97 PRO A C 1
ATOM 743 O O . PRO A 1 97 ? -12.177 1.918 11.888 1.00 91.12 97 PRO A O 1
ATOM 746 N N . PRO A 1 98 ? -11.307 2.098 9.824 1.00 93.94 98 PRO A N 1
ATOM 747 C CA . PRO A 1 98 ? -10.137 1.257 10.085 1.00 93.94 98 PRO A CA 1
ATOM 748 C C . PRO A 1 98 ? -9.156 1.923 11.077 1.00 93.94 98 PRO A C 1
ATOM 750 O O . PRO A 1 98 ? -9.259 3.123 11.340 1.00 93.94 98 PRO A O 1
ATOM 753 N N . PRO A 1 99 ? -8.197 1.171 11.651 1.00 95.75 99 PRO A N 1
ATOM 754 C CA . PRO A 1 99 ? -7.954 -0.258 11.466 1.00 95.75 99 PRO A CA 1
ATOM 755 C C . PRO A 1 99 ? -8.924 -1.149 12.253 1.00 95.75 99 PRO A C 1
ATOM 757 O O . PRO A 1 99 ? -9.314 -0.847 13.379 1.00 95.75 99 PRO A O 1
ATOM 760 N N . TYR A 1 100 ? -9.242 -2.306 11.681 1.00 94.50 100 TYR A N 1
ATOM 761 C CA . TYR A 1 100 ? -9.953 -3.409 12.330 1.00 94.50 100 TYR A CA 1
ATOM 762 C C . TYR A 1 100 ? -9.359 -4.740 11.844 1.00 94.50 100 TYR A C 1
ATOM 764 O O . TYR A 1 100 ? -8.815 -4.799 10.746 1.00 94.50 100 TYR A O 1
ATOM 772 N N . SER A 1 101 ? -9.419 -5.819 12.633 1.00 91.81 101 SER A N 1
ATOM 773 C CA . SER A 1 101 ? -8.804 -7.116 12.266 1.00 91.81 101 SER A CA 1
ATOM 774 C C . SER A 1 101 ? -9.724 -8.013 11.429 1.00 91.81 101 SER A C 1
ATOM 776 O O . SER A 1 101 ? -9.250 -8.853 10.670 1.00 91.81 101 SER A O 1
ATOM 778 N N . SER A 1 102 ? -11.030 -7.811 11.562 1.00 92.88 102 SER A N 1
ATOM 779 C CA . SER A 1 102 ? -12.128 -8.491 10.870 1.00 92.88 102 SER A CA 1
ATOM 780 C C . SER A 1 102 ? -13.216 -7.453 10.565 1.00 92.88 102 SER A C 1
ATOM 782 O O . SER A 1 102 ? -13.144 -6.363 11.141 1.00 92.88 102 SER A O 1
ATOM 784 N N . PRO A 1 103 ? -14.249 -7.761 9.757 1.00 91.38 103 PRO A N 1
ATOM 785 C CA . PRO A 1 103 ? -15.375 -6.855 9.570 1.00 91.38 103 PRO A CA 1
ATOM 786 C C . PRO A 1 103 ? -15.955 -6.443 10.935 1.00 91.38 103 PRO A C 1
ATOM 788 O O . PRO A 1 103 ? -16.178 -7.320 11.781 1.00 91.38 103 PRO A O 1
ATOM 791 N N . PRO A 1 104 ? -16.150 -5.138 11.188 1.00 92.06 104 PRO A N 1
ATOM 792 C CA . PRO A 1 104 ? -16.787 -4.644 12.404 1.00 92.06 104 PRO A CA 1
ATOM 793 C C . PRO A 1 104 ? -18.148 -5.313 12.640 1.00 92.06 104 PRO A C 1
ATOM 795 O O . PRO A 1 104 ? -18.918 -5.518 11.707 1.00 92.06 104 PRO A O 1
ATOM 798 N N . SER A 1 105 ? -18.458 -5.670 13.891 1.00 92.25 105 SER A N 1
ATOM 799 C CA . SER A 1 105 ? -19.642 -6.481 14.252 1.00 92.25 105 SER A CA 1
ATOM 800 C C . SER A 1 105 ? -20.996 -5.789 14.039 1.00 92.25 105 SER A C 1
ATOM 802 O O . SER A 1 105 ? -22.047 -6.408 14.185 1.00 92.25 105 SER A O 1
ATOM 804 N N . THR A 1 106 ? -20.955 -4.502 13.721 1.00 93.31 106 THR A N 1
ATOM 805 C CA . THR A 1 106 ? -22.048 -3.636 13.266 1.00 93.31 106 THR A CA 1
ATOM 806 C C . THR A 1 106 ? -22.415 -3.855 11.798 1.00 93.31 106 THR A C 1
ATOM 808 O O . THR A 1 106 ? -23.509 -3.462 11.401 1.00 93.31 106 THR A O 1
ATOM 811 N N . LEU A 1 107 ? -21.523 -4.456 11.001 1.00 93.44 107 LEU A N 1
ATOM 812 C CA . LEU A 1 107 ? -21.724 -4.733 9.581 1.00 93.44 107 LEU A CA 1
ATOM 813 C C . LEU A 1 107 ? -22.326 -6.119 9.351 1.00 93.44 107 LEU A C 1
ATOM 815 O O . LEU A 1 107 ? -21.988 -7.105 10.012 1.00 93.44 107 LEU A O 1
ATOM 819 N N . THR A 1 108 ? -23.157 -6.205 8.325 1.00 91.12 108 THR A N 1
ATOM 820 C CA . THR A 1 108 ? -23.660 -7.444 7.736 1.00 91.12 108 THR A CA 1
ATOM 821 C C . THR A 1 108 ? -22.854 -7.802 6.479 1.00 91.12 108 THR A C 1
ATOM 823 O O . THR A 1 108 ? -22.232 -6.923 5.884 1.00 91.12 108 THR A O 1
ATOM 826 N N . PRO A 1 109 ? -22.862 -9.066 6.010 1.00 91.38 109 PRO A N 1
ATOM 827 C CA . PRO A 1 109 ? -22.153 -9.462 4.785 1.00 91.38 109 PRO A CA 1
ATOM 828 C C . PRO A 1 109 ? -22.602 -8.765 3.488 1.00 91.38 109 PRO A C 1
ATOM 830 O O . PRO A 1 109 ? -21.972 -8.975 2.460 1.00 91.38 109 PRO A O 1
ATOM 833 N N . SER A 1 110 ? -23.684 -7.978 3.506 1.00 89.12 110 SER A N 1
ATOM 834 C CA . SER A 1 110 ? -24.101 -7.121 2.385 1.00 89.12 110 SER A CA 1
ATOM 835 C C . SER A 1 110 ? -23.489 -5.716 2.413 1.00 89.12 110 SER A C 1
ATOM 837 O O . SER A 1 110 ? -23.585 -5.011 1.415 1.00 89.12 110 SER A O 1
ATOM 839 N N . ASP A 1 111 ? -22.861 -5.303 3.520 1.00 89.25 111 ASP A N 1
ATOM 840 C CA . ASP A 1 111 ? -22.276 -3.961 3.674 1.00 89.25 111 ASP A CA 1
ATOM 841 C C . ASP A 1 111 ? -20.808 -3.887 3.211 1.00 89.25 111 ASP A C 1
ATOM 843 O O . ASP A 1 111 ? -20.225 -2.802 3.148 1.00 89.25 111 ASP A O 1
ATOM 847 N N . TYR A 1 112 ? -20.184 -5.037 2.929 1.00 91.19 112 TYR A N 1
ATOM 848 C CA . TYR A 1 112 ? -18.784 -5.127 2.528 1.00 91.19 112 TYR A CA 1
ATOM 849 C C . TYR A 1 112 ? -18.503 -6.295 1.580 1.00 91.19 112 TYR A C 1
ATOM 851 O O . TYR A 1 112 ? -19.162 -7.332 1.610 1.00 91.19 112 TYR A O 1
ATOM 859 N N . ILE A 1 113 ? -17.441 -6.145 0.792 1.00 90.88 113 ILE A N 1
ATOM 860 C CA . ILE A 1 113 ? -16.851 -7.203 -0.031 1.00 90.88 113 ILE A CA 1
ATOM 861 C C . ILE A 1 113 ? -15.585 -7.720 0.653 1.00 90.88 113 ILE A C 1
ATOM 863 O O . ILE A 1 113 ? -14.821 -6.945 1.233 1.00 90.88 113 ILE A O 1
ATOM 867 N N . VAL A 1 114 ? -15.367 -9.036 0.585 1.00 93.31 114 VAL A N 1
ATOM 868 C CA . VAL A 1 114 ? -14.130 -9.692 1.028 1.00 93.31 114 VAL A CA 1
ATOM 869 C C . VAL A 1 114 ? -13.344 -10.133 -0.195 1.00 93.31 114 VAL A C 1
ATOM 871 O O . VAL A 1 114 ? -13.880 -10.812 -1.068 1.00 93.31 114 VAL A O 1
ATOM 874 N N . SER A 1 115 ? -12.067 -9.781 -0.231 1.00 92.12 115 SER A N 1
ATOM 875 C CA . SER A 1 115 ? -11.123 -10.185 -1.274 1.00 92.12 115 SER A CA 1
ATOM 876 C C . SER A 1 115 ? -9.780 -10.583 -0.664 1.00 92.12 115 SER A C 1
ATOM 878 O O . SER A 1 115 ? -9.539 -10.387 0.532 1.00 92.12 115 SER A O 1
ATOM 880 N N . TYR A 1 116 ? -8.920 -11.202 -1.469 1.00 93.12 116 TYR A N 1
ATOM 881 C CA . TYR A 1 116 ? -7.695 -11.848 -1.006 1.00 93.12 116 TYR A CA 1
ATOM 882 C C . TYR A 1 116 ? -6.537 -11.570 -1.950 1.00 93.12 116 TYR A C 1
ATOM 884 O O . TYR A 1 116 ? -6.732 -11.326 -3.140 1.00 93.12 116 TYR A O 1
ATOM 892 N N . GLY A 1 117 ? -5.325 -11.686 -1.425 1.00 91.62 117 GLY A N 1
ATOM 893 C CA . GLY A 1 117 ? -4.129 -11.493 -2.219 1.00 91.62 117 GLY A CA 1
ATOM 894 C C . GLY A 1 117 ? -2.856 -11.665 -1.412 1.00 91.62 117 GLY A C 1
ATOM 895 O O . GLY A 1 117 ? -2.856 -12.262 -0.330 1.00 91.62 117 GLY A O 1
ATOM 896 N N . ALA A 1 118 ? -1.754 -11.169 -1.963 1.00 92.50 118 ALA A N 1
ATOM 897 C CA . ALA A 1 118 ? -0.450 -11.236 -1.325 1.00 92.50 118 ALA A CA 1
ATOM 898 C C . ALA A 1 118 ? 0.430 -10.043 -1.699 1.00 92.50 118 ALA A C 1
ATOM 900 O O . ALA A 1 118 ? 0.410 -9.579 -2.838 1.00 92.50 118 ALA A O 1
ATOM 901 N N . SER A 1 119 ? 1.259 -9.610 -0.752 1.00 94.38 119 SER A N 1
ATOM 902 C CA . SER A 1 119 ? 2.274 -8.580 -0.960 1.00 94.38 119 SER A CA 1
ATOM 903 C C . SER A 1 119 ? 3.675 -9.160 -0.736 1.00 94.38 119 SER A C 1
ATOM 905 O O . SER A 1 119 ? 3.907 -9.944 0.190 1.00 94.38 119 SER A O 1
ATOM 907 N N . TYR A 1 120 ? 4.618 -8.771 -1.590 1.00 95.19 120 TYR A N 1
ATOM 908 C CA . TYR A 1 120 ? 6.016 -9.208 -1.608 1.00 95.19 120 TYR A CA 1
ATOM 909 C C . TYR A 1 120 ? 6.914 -7.974 -1.578 1.00 95.19 120 TYR A C 1
ATOM 911 O O . TYR A 1 120 ? 6.705 -7.069 -2.379 1.00 95.19 120 TYR A O 1
ATOM 919 N N . TYR A 1 121 ? 7.920 -7.942 -0.704 1.00 96.44 121 TYR A N 1
ATOM 920 C CA . TYR A 1 121 ? 8.760 -6.765 -0.479 1.00 96.44 121 TYR A CA 1
ATOM 921 C C . TYR A 1 121 ? 10.247 -7.119 -0.322 1.00 96.44 121 TYR A C 1
ATOM 923 O O . TYR A 1 121 ? 10.608 -8.058 0.394 1.00 96.44 121 TYR A O 1
ATOM 931 N N . ASP A 1 122 ? 11.116 -6.344 -0.970 1.00 96.25 122 ASP A N 1
ATOM 932 C CA . ASP A 1 122 ? 12.579 -6.418 -0.873 1.00 96.25 122 ASP A CA 1
ATOM 933 C C . ASP A 1 122 ? 13.182 -5.007 -0.989 1.00 96.25 122 ASP A C 1
ATOM 935 O O . ASP A 1 122 ? 13.424 -4.530 -2.097 1.00 96.25 122 ASP A O 1
ATOM 939 N N . SER A 1 123 ? 13.480 -4.337 0.131 1.00 94.69 123 SER A N 1
ATOM 940 C CA . SER A 1 123 ? 14.095 -2.992 0.158 1.00 94.69 123 SER A CA 1
ATOM 941 C C . SER A 1 123 ? 15.491 -2.948 -0.492 1.00 94.69 123 SER A C 1
ATOM 943 O O . SER A 1 123 ? 15.997 -1.893 -0.898 1.00 94.69 123 SER A O 1
ATOM 945 N N . LYS A 1 124 ? 16.140 -4.112 -0.616 1.00 93.06 124 LYS A N 1
ATOM 946 C CA . LYS A 1 124 ? 17.512 -4.257 -1.118 1.00 93.06 124 LYS A CA 1
ATOM 947 C C . LYS A 1 124 ? 17.579 -4.745 -2.557 1.00 93.06 124 LYS A C 1
ATOM 949 O O . LYS A 1 124 ? 18.686 -4.892 -3.075 1.00 93.06 124 LYS A O 1
ATOM 954 N N . TRP A 1 125 ? 16.443 -4.948 -3.223 1.00 93.12 125 TRP A N 1
ATOM 955 C CA . TRP A 1 125 ? 16.436 -5.208 -4.658 1.00 93.12 125 TRP A CA 1
ATOM 956 C C . TRP A 1 125 ? 17.081 -4.046 -5.420 1.00 93.12 125 TRP A C 1
ATOM 958 O O . TRP A 1 125 ? 16.948 -2.882 -5.034 1.00 93.12 125 TRP A O 1
ATOM 968 N N . ARG A 1 126 ? 17.808 -4.365 -6.487 1.00 88.44 126 ARG A N 1
ATOM 969 C CA . ARG A 1 126 ? 18.405 -3.415 -7.430 1.00 88.44 126 ARG A CA 1
ATOM 970 C C . ARG A 1 126 ? 18.262 -4.006 -8.835 1.00 88.44 126 ARG A C 1
ATOM 972 O O . ARG A 1 126 ? 18.418 -5.225 -8.968 1.00 88.44 126 ARG A O 1
ATOM 979 N N . PRO A 1 127 ? 18.037 -3.197 -9.880 1.00 80.56 127 PRO A N 1
ATOM 980 C CA . PRO A 1 127 ? 18.233 -3.662 -11.247 1.00 80.56 127 PRO A CA 1
ATOM 981 C C . PRO A 1 127 ? 19.724 -3.956 -11.490 1.00 80.56 127 PRO A C 1
ATOM 983 O O . PRO A 1 127 ? 20.600 -3.396 -10.834 1.00 80.56 127 PRO A O 1
ATOM 986 N N . GLU A 1 128 ? 20.030 -4.814 -12.466 1.00 76.50 128 GLU A N 1
ATOM 987 C CA . GLU A 1 128 ? 21.417 -5.180 -12.825 1.00 76.50 128 GLU A CA 1
ATOM 988 C C . GLU A 1 128 ? 22.254 -3.983 -13.301 1.00 76.50 128 GLU A C 1
ATOM 990 O O . GLU A 1 128 ? 23.477 -3.970 -13.168 1.00 76.50 128 GLU A O 1
ATOM 995 N N . LYS A 1 129 ? 21.580 -2.978 -13.866 1.00 72.62 129 LYS A N 1
ATOM 996 C CA . LYS A 1 129 ? 22.146 -1.704 -14.303 1.00 72.62 129 LYS A CA 1
ATOM 997 C C . LYS A 1 129 ? 21.332 -0.583 -13.649 1.00 72.62 129 LYS A C 1
A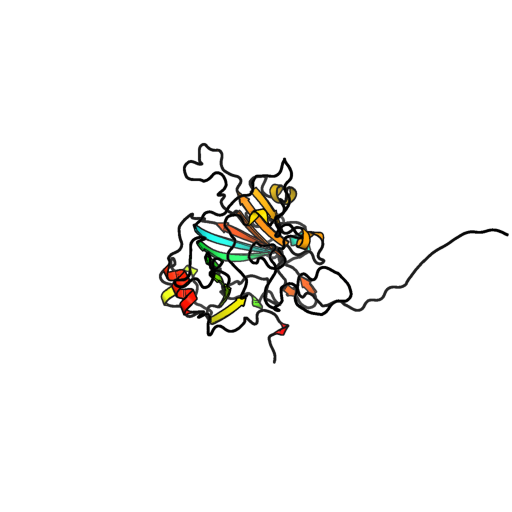TOM 999 O O . LYS A 1 129 ? 20.358 -0.144 -14.258 1.00 72.62 129 LYS A O 1
ATOM 1004 N N . PRO A 1 130 ? 21.661 -0.158 -12.416 1.00 66.94 130 PRO A N 1
ATOM 1005 C CA . PRO A 1 130 ? 21.031 1.016 -11.826 1.00 66.94 130 PRO A CA 1
ATOM 1006 C C . PRO A 1 130 ? 21.345 2.232 -12.696 1.00 66.94 130 PRO A C 1
ATOM 1008 O O . PRO A 1 130 ? 22.510 2.508 -12.994 1.00 66.94 130 PRO A O 1
ATOM 1011 N N . THR A 1 131 ? 20.296 2.920 -13.131 1.00 64.19 131 THR A N 1
ATOM 1012 C CA . THR A 1 131 ? 20.392 4.196 -13.850 1.00 64.19 131 THR A CA 1
ATOM 1013 C C . THR A 1 131 ? 20.562 5.354 -12.874 1.00 64.19 131 THR A C 1
ATOM 1015 O O . THR A 1 131 ? 21.193 6.352 -13.212 1.00 64.19 131 THR A O 1
ATOM 1018 N N . ASP A 1 132 ? 20.073 5.175 -11.645 1.00 61.19 132 ASP A N 1
ATOM 1019 C CA . ASP A 1 132 ? 20.156 6.137 -10.557 1.00 61.19 132 ASP A CA 1
ATOM 1020 C C . ASP A 1 132 ? 20.420 5.467 -9.196 1.00 61.19 132 ASP A C 1
ATOM 1022 O O . ASP A 1 132 ? 20.240 4.260 -9.015 1.00 61.19 132 ASP A O 1
ATOM 1026 N N . LYS A 1 133 ? 20.799 6.268 -8.196 1.00 58.00 133 LYS A N 1
ATOM 1027 C CA . LYS A 1 133 ? 20.874 5.849 -6.784 1.00 58.00 133 LYS A CA 1
ATOM 1028 C C . LYS A 1 133 ? 19.501 5.550 -6.181 1.00 58.00 133 LYS A C 1
ATOM 1030 O O . LYS A 1 133 ? 19.443 4.909 -5.136 1.00 58.00 133 LYS A O 1
ATOM 1035 N N . GLU A 1 134 ? 18.435 6.017 -6.824 1.00 63.50 134 GLU A N 1
ATOM 1036 C CA . GLU A 1 134 ? 17.035 5.873 -6.409 1.00 63.50 134 GLU A CA 1
ATOM 1037 C C . GLU A 1 134 ? 16.368 4.589 -6.939 1.00 63.50 134 GLU A C 1
ATOM 1039 O O . GLU A 1 134 ? 15.275 4.239 -6.485 1.00 63.50 134 GLU A O 1
ATOM 1044 N N . ASP A 1 135 ? 17.048 3.839 -7.822 1.00 73.88 135 ASP A N 1
ATOM 1045 C CA . ASP A 1 135 ? 16.619 2.534 -8.358 1.00 73.88 135 ASP A CA 1
ATOM 1046 C C . ASP A 1 135 ? 16.758 1.422 -7.294 1.00 73.88 135 ASP A C 1
ATOM 1048 O O . ASP A 1 135 ? 17.547 0.475 -7.392 1.00 73.88 135 ASP A O 1
ATOM 1052 N N . VAL A 1 136 ? 16.002 1.591 -6.212 1.00 89.31 136 VAL A N 1
ATOM 1053 C CA . VAL A 1 136 ? 16.131 0.896 -4.933 1.00 89.31 136 VAL A CA 1
ATOM 1054 C C . VAL A 1 136 ? 14.809 0.256 -4.544 1.00 89.31 136 VAL A C 1
ATOM 1056 O O . VAL A 1 136 ? 13.793 0.933 -4.406 1.00 89.31 136 VAL A O 1
ATOM 1059 N N . GLY A 1 137 ? 14.876 -1.040 -4.264 1.00 94.00 137 GLY A N 1
ATOM 1060 C CA . GLY A 1 137 ? 13.790 -1.818 -3.696 1.00 94.00 137 GLY A CA 1
ATOM 1061 C C . GLY A 1 137 ? 12.806 -2.354 -4.732 1.00 94.00 137 GLY A C 1
ATOM 1062 O O . GLY A 1 137 ? 12.729 -1.869 -5.860 1.00 94.00 137 GLY A O 1
ATOM 1063 N N . ALA A 1 138 ? 12.044 -3.363 -4.325 1.00 95.38 138 ALA A N 1
ATOM 1064 C CA . ALA A 1 138 ? 10.935 -3.917 -5.083 1.00 95.38 138 ALA A CA 1
ATOM 1065 C C . ALA A 1 138 ? 9.742 -4.194 -4.160 1.00 95.38 138 ALA A C 1
ATOM 1067 O O . ALA A 1 138 ? 9.924 -4.678 -3.037 1.00 95.38 138 ALA A O 1
ATOM 1068 N N . MET A 1 139 ? 8.533 -3.918 -4.645 1.00 96.00 139 MET A N 1
ATOM 1069 C CA . MET A 1 139 ? 7.278 -4.333 -4.020 1.00 96.00 139 MET A CA 1
ATOM 1070 C C . MET A 1 139 ? 6.304 -4.812 -5.092 1.00 96.00 139 MET A C 1
ATOM 1072 O O . MET A 1 139 ? 6.201 -4.191 -6.144 1.00 96.00 139 MET A O 1
ATOM 1076 N N . LEU A 1 140 ? 5.593 -5.903 -4.819 1.00 94.62 140 LEU A N 1
ATOM 1077 C CA . LEU A 1 140 ? 4.460 -6.371 -5.617 1.00 94.62 140 LEU A CA 1
ATOM 1078 C C . LEU A 1 140 ? 3.281 -6.614 -4.690 1.00 94.62 140 LEU A C 1
ATOM 1080 O O . LEU A 1 140 ? 3.441 -7.322 -3.699 1.00 94.62 140 LEU A O 1
ATOM 1084 N N . GLU A 1 141 ? 2.116 -6.090 -5.044 1.00 93.94 141 GLU A N 1
ATOM 1085 C CA . GLU A 1 141 ? 0.834 -6.420 -4.425 1.00 93.94 141 GLU A CA 1
ATOM 1086 C C . GLU A 1 141 ? -0.047 -7.082 -5.478 1.00 93.94 141 GLU A C 1
ATOM 1088 O O . GLU A 1 141 ? -0.357 -6.471 -6.498 1.00 93.94 141 GLU A O 1
ATOM 1093 N N . TYR A 1 142 ? -0.404 -8.345 -5.256 1.00 91.75 142 TYR A N 1
ATOM 1094 C CA . TYR A 1 142 ? -1.306 -9.112 -6.107 1.00 91.75 142 TYR A CA 1
ATOM 1095 C C . TYR A 1 142 ? -2.676 -9.245 -5.455 1.00 91.75 142 TYR A C 1
ATOM 1097 O O . TYR A 1 142 ? -2.760 -9.580 -4.275 1.00 91.75 142 TYR A O 1
ATOM 1105 N N . TYR A 1 143 ? -3.710 -9.090 -6.274 1.00 90.38 143 TYR A N 1
ATOM 1106 C CA . TYR A 1 143 ? -5.125 -9.127 -5.942 1.00 90.38 143 TYR A CA 1
ATOM 1107 C C . TYR A 1 143 ? -5.774 -10.301 -6.697 1.00 90.38 143 TYR A C 1
ATOM 1109 O O . TYR A 1 143 ? -5.727 -10.336 -7.929 1.00 90.38 143 TYR A O 1
ATOM 1117 N N . ASP A 1 144 ? -6.358 -11.276 -5.988 1.00 87.19 144 ASP A N 1
ATOM 1118 C CA . ASP A 1 144 ? -6.993 -12.461 -6.592 1.00 87.19 144 ASP A CA 1
ATOM 1119 C C . ASP A 1 144 ? -8.470 -12.185 -6.894 1.00 87.19 144 ASP A C 1
ATOM 1121 O O . ASP A 1 144 ? -9.277 -12.032 -5.974 1.00 87.19 144 ASP A O 1
ATOM 1125 N N . LYS A 1 145 ? -8.828 -12.158 -8.185 1.00 85.12 145 LYS A N 1
ATOM 1126 C CA . LYS A 1 145 ? -10.195 -12.004 -8.738 1.00 85.12 145 LYS A CA 1
ATOM 1127 C C . LYS A 1 145 ? -10.950 -10.724 -8.369 1.00 85.12 145 LYS A C 1
ATOM 1129 O O . LYS A 1 145 ? -12.065 -10.529 -8.845 1.00 85.12 145 LYS A O 1
ATOM 1134 N N . PHE A 1 146 ? -10.386 -9.889 -7.508 1.00 87.19 146 PHE A N 1
ATOM 1135 C CA . PHE A 1 146 ? -10.950 -8.611 -7.123 1.00 87.19 146 PHE A CA 1
ATOM 1136 C C . PHE A 1 146 ? -9.821 -7.596 -6.933 1.00 87.19 146 PHE A C 1
ATOM 1138 O O . PHE A 1 146 ? -9.148 -7.585 -5.900 1.00 87.19 146 PHE A O 1
ATOM 1145 N N . CYS A 1 147 ? -9.591 -6.788 -7.963 1.00 86.50 147 CYS A N 1
ATOM 1146 C CA . CYS A 1 147 ? -8.557 -5.770 -8.029 1.00 86.50 147 CYS A CA 1
ATOM 1147 C C . CYS A 1 147 ? -8.812 -4.607 -7.051 1.00 86.50 147 CYS A C 1
ATOM 1149 O O . CYS A 1 147 ? -9.898 -4.435 -6.498 1.00 86.50 147 CYS A O 1
ATOM 1151 N N . LEU A 1 148 ? -7.772 -3.806 -6.825 1.00 82.81 148 LEU A N 1
ATOM 1152 C CA . LEU A 1 148 ? -7.766 -2.660 -5.921 1.00 82.81 148 LEU A CA 1
ATOM 1153 C C . LEU A 1 148 ? -8.793 -1.580 -6.353 1.00 82.81 148 LEU A C 1
ATOM 1155 O O . LEU A 1 148 ? -8.594 -0.964 -7.404 1.00 82.81 148 LEU A O 1
ATOM 1159 N N . PRO A 1 149 ? -9.842 -1.281 -5.554 1.00 72.38 149 PRO A N 1
ATOM 1160 C CA . PRO A 1 149 ? -10.964 -0.425 -5.961 1.00 72.38 149 PRO A CA 1
ATOM 1161 C C . PRO A 1 149 ? -10.649 1.079 -5.842 1.00 72.38 149 PRO A C 1
ATOM 1163 O O . PRO A 1 149 ? -11.354 1.828 -5.169 1.00 72.38 149 PRO A O 1
ATOM 1166 N N . ILE A 1 150 ? -9.558 1.517 -6.476 1.00 68.94 150 ILE A N 1
ATOM 1167 C CA . ILE A 1 150 ? -9.140 2.930 -6.568 1.00 68.94 150 ILE A CA 1
ATOM 1168 C C . ILE A 1 150 ? -9.131 3.466 -8.012 1.00 68.94 150 ILE A C 1
ATOM 1170 O O . ILE A 1 150 ? -8.900 4.654 -8.214 1.00 68.94 150 ILE A O 1
ATOM 1174 N N . PHE A 1 151 ? -9.356 2.598 -9.008 1.00 60.00 151 PHE A N 1
ATOM 1175 C CA . PHE A 1 151 ? -9.285 2.939 -10.439 1.00 60.00 151 PHE A CA 1
ATOM 1176 C C . PHE A 1 151 ? -10.509 2.513 -11.269 1.00 60.00 151 PHE A C 1
ATOM 1178 O O . PHE A 1 151 ? -10.612 2.895 -12.433 1.00 60.00 151 PHE A O 1
ATOM 1185 N N . GLY A 1 152 ? -11.418 1.705 -10.715 1.00 58.72 152 GLY A N 1
ATOM 1186 C CA . GLY A 1 152 ? -12.660 1.327 -11.397 1.00 58.72 152 GLY A CA 1
ATOM 1187 C C . GLY A 1 152 ? -13.699 2.446 -11.322 1.00 58.72 152 GLY A C 1
ATOM 1188 O O . GLY A 1 152 ? -13.714 3.194 -10.347 1.00 58.72 152 GLY A O 1
ATOM 1189 N N . ARG A 1 153 ? -14.596 2.543 -12.312 1.00 61.75 153 ARG A N 1
ATOM 1190 C CA . ARG A 1 153 ? -15.826 3.325 -12.129 1.00 61.75 153 ARG A CA 1
ATOM 1191 C C . ARG A 1 153 ? -16.764 2.527 -11.242 1.00 61.75 153 ARG A C 1
ATOM 1193 O O . ARG A 1 153 ? -17.202 3.026 -10.224 1.00 61.75 153 ARG A O 1
ATOM 1200 N N . THR A 1 154 ? -17.031 1.271 -11.582 1.00 68.88 154 THR A N 1
ATOM 1201 C CA . THR A 1 154 ? -17.974 0.434 -10.831 1.00 68.88 154 THR A CA 1
ATOM 1202 C C . THR A 1 154 ? -17.273 -0.618 -9.974 1.00 68.88 154 THR A C 1
ATOM 1204 O O . THR A 1 154 ? -16.062 -0.839 -10.058 1.00 68.88 154 THR A O 1
ATOM 1207 N N . ILE A 1 155 ? -18.036 -1.311 -9.126 1.00 72.56 155 ILE A N 1
ATOM 1208 C CA . ILE A 1 155 ? -17.505 -2.452 -8.372 1.00 72.56 155 ILE A CA 1
ATOM 1209 C C . ILE A 1 155 ? -17.219 -3.647 -9.302 1.00 72.56 155 ILE A C 1
ATOM 1211 O O . ILE A 1 155 ? -16.307 -4.431 -9.043 1.00 72.56 155 ILE A O 1
ATOM 1215 N N . GLU A 1 156 ? -17.948 -3.747 -10.416 1.00 75.88 156 GLU A N 1
ATOM 1216 C CA . GLU A 1 156 ? -17.758 -4.723 -11.492 1.00 75.88 156 GLU A CA 1
ATOM 1217 C C . GLU A 1 156 ? -16.450 -4.503 -12.266 1.00 75.88 156 GLU A C 1
ATOM 1219 O O . GLU A 1 156 ? -15.785 -5.486 -12.586 1.00 75.88 156 GLU A O 1
ATOM 1224 N N . ASP A 1 157 ? -16.024 -3.249 -12.486 1.00 77.31 157 ASP A N 1
ATOM 1225 C CA . ASP A 1 157 ? -14.733 -2.912 -13.126 1.00 77.31 157 ASP A CA 1
ATOM 1226 C C . ASP A 1 157 ? -13.511 -3.482 -12.375 1.00 77.31 157 ASP A C 1
ATOM 1228 O O . ASP A 1 157 ? -12.404 -3.483 -12.909 1.00 77.31 157 ASP A O 1
ATOM 1232 N N . ASN A 1 158 ? -13.693 -3.937 -11.130 1.00 80.69 158 ASN A N 1
ATOM 1233 C CA . ASN A 1 158 ? -12.641 -4.512 -10.299 1.00 80.69 158 ASN A CA 1
ATOM 1234 C C . ASN A 1 158 ? -12.686 -6.052 -10.232 1.00 80.69 158 ASN A C 1
ATOM 1236 O O . ASN A 1 158 ? -11.851 -6.633 -9.547 1.00 80.69 158 ASN A O 1
ATOM 1240 N N . GLN A 1 159 ? -13.625 -6.743 -10.893 1.00 83.62 159 GLN A N 1
ATOM 1241 C CA . GLN A 1 159 ? -13.828 -8.202 -10.763 1.00 83.62 159 GLN A CA 1
ATOM 1242 C C . GLN A 1 159 ? -12.836 -9.061 -11.576 1.00 83.62 159 GLN A C 1
ATOM 1244 O O . GLN A 1 159 ? -13.219 -10.008 -12.260 1.00 83.62 159 GLN A O 1
ATOM 1249 N N . HIS A 1 160 ? -11.544 -8.751 -11.481 1.00 84.06 160 HIS A N 1
ATOM 1250 C CA . HIS A 1 160 ? -10.454 -9.458 -12.153 1.00 84.06 160 HIS A CA 1
ATOM 1251 C C . HIS A 1 160 ? -9.212 -9.563 -11.264 1.00 84.06 160 HIS A C 1
ATOM 1253 O O . HIS A 1 160 ? -9.042 -8.830 -10.289 1.00 84.06 160 HIS A O 1
ATOM 1259 N N . SER A 1 161 ? -8.314 -10.486 -11.609 1.00 86.31 161 SER A N 1
ATOM 1260 C CA . SER A 1 161 ? -7.006 -10.596 -10.956 1.00 86.31 161 SER A CA 1
ATOM 1261 C C . SER A 1 161 ? -6.038 -9.541 -11.494 1.00 86.31 161 SER A C 1
ATOM 1263 O O . SER A 1 161 ? -5.894 -9.385 -12.711 1.00 86.31 161 SER A O 1
ATOM 1265 N N . CYS A 1 162 ? -5.316 -8.858 -10.606 1.00 89.00 162 CYS A N 1
ATOM 1266 C CA . CYS A 1 162 ? -4.359 -7.817 -10.987 1.00 89.00 162 CYS A CA 1
ATOM 1267 C C . CYS A 1 162 ? -3.143 -7.761 -10.051 1.00 89.00 162 CYS A C 1
ATOM 1269 O O . CYS A 1 162 ? -3.158 -8.335 -8.962 1.00 89.00 162 CYS A O 1
ATOM 1271 N N . ALA A 1 163 ? -2.082 -7.064 -10.457 1.00 91.31 163 ALA A N 1
ATOM 1272 C CA . ALA A 1 163 ? -0.981 -6.717 -9.565 1.00 91.31 163 ALA A CA 1
ATOM 1273 C C . ALA A 1 163 ? -0.448 -5.303 -9.810 1.00 91.31 163 ALA A C 1
ATOM 1275 O O . ALA A 1 163 ? -0.296 -4.876 -10.954 1.00 91.31 163 ALA A O 1
ATOM 1276 N N . PHE A 1 164 ? -0.089 -4.625 -8.723 1.00 92.88 164 PHE A N 1
ATOM 1277 C CA . PHE A 1 164 ? 0.707 -3.400 -8.738 1.00 92.88 164 PHE A CA 1
ATOM 1278 C C . PHE A 1 164 ? 2.141 -3.749 -8.371 1.00 92.88 164 PHE A C 1
ATOM 1280 O O . PHE A 1 164 ? 2.372 -4.472 -7.399 1.00 92.88 164 PHE A O 1
ATOM 1287 N N . VAL A 1 165 ? 3.110 -3.272 -9.153 1.00 94.06 165 VAL A N 1
ATOM 1288 C CA . VAL A 1 165 ? 4.525 -3.603 -8.946 1.00 94.06 165 VAL A CA 1
ATOM 1289 C C . VAL A 1 165 ? 5.397 -2.368 -9.047 1.00 94.06 165 VAL A C 1
ATOM 1291 O O . VAL A 1 165 ? 5.558 -1.836 -10.139 1.00 94.06 165 VAL A O 1
ATOM 1294 N N . SER A 1 166 ? 6.032 -1.970 -7.948 1.00 94.19 166 SER A N 1
ATOM 1295 C CA . SER A 1 166 ? 7.083 -0.951 -7.953 1.00 94.19 166 SER A CA 1
ATOM 1296 C C . SER A 1 166 ? 8.454 -1.635 -8.019 1.00 94.19 166 SER A C 1
ATOM 1298 O O . SER A 1 166 ? 8.807 -2.406 -7.124 1.00 94.19 166 SER A O 1
ATOM 1300 N N . LEU A 1 167 ? 9.241 -1.351 -9.058 1.00 92.25 167 LEU A N 1
ATOM 1301 C CA . LEU A 1 167 ? 10.633 -1.782 -9.234 1.00 92.25 167 LEU A CA 1
ATOM 1302 C C . LEU A 1 167 ? 11.535 -0.546 -9.323 1.00 92.25 167 LEU A C 1
ATOM 1304 O O . LEU A 1 167 ? 11.501 0.197 -10.305 1.00 92.25 167 LEU A O 1
ATOM 1308 N N . GLY A 1 168 ? 12.365 -0.319 -8.304 1.00 91.44 168 GLY A N 1
ATOM 1309 C CA . GLY A 1 168 ? 13.170 0.897 -8.213 1.00 91.44 168 GLY A CA 1
ATOM 1310 C C . GLY A 1 168 ? 12.274 2.126 -8.063 1.00 91.44 168 GLY A C 1
ATOM 1311 O O . GLY A 1 168 ? 11.569 2.234 -7.065 1.00 91.44 168 GLY A O 1
ATOM 1312 N N . LYS A 1 169 ? 12.291 3.035 -9.043 1.00 89.25 169 LYS A N 1
ATOM 1313 C CA . LYS A 1 169 ? 11.409 4.219 -9.089 1.00 89.25 169 LYS A CA 1
ATOM 1314 C C . LYS A 1 169 ? 10.192 4.091 -10.011 1.00 89.25 169 LYS A C 1
ATOM 1316 O O . LYS A 1 169 ? 9.402 5.023 -10.093 1.00 89.25 169 LYS A O 1
ATOM 1321 N N . GLN A 1 170 ? 10.042 2.974 -10.718 1.00 90.00 170 GLN A N 1
ATOM 1322 C CA . GLN A 1 170 ? 8.965 2.769 -11.688 1.00 90.00 170 GLN A CA 1
ATOM 1323 C C . GLN A 1 170 ? 7.899 1.841 -11.122 1.00 90.00 170 GLN A C 1
ATOM 1325 O O . GLN A 1 170 ? 8.238 0.815 -10.531 1.00 90.00 170 GLN A O 1
ATOM 1330 N N . ALA A 1 171 ? 6.631 2.144 -11.391 1.00 92.88 171 ALA A N 1
ATOM 1331 C CA . ALA A 1 171 ? 5.516 1.265 -11.080 1.00 92.88 171 ALA A CA 1
ATOM 1332 C C . ALA A 1 171 ? 4.785 0.7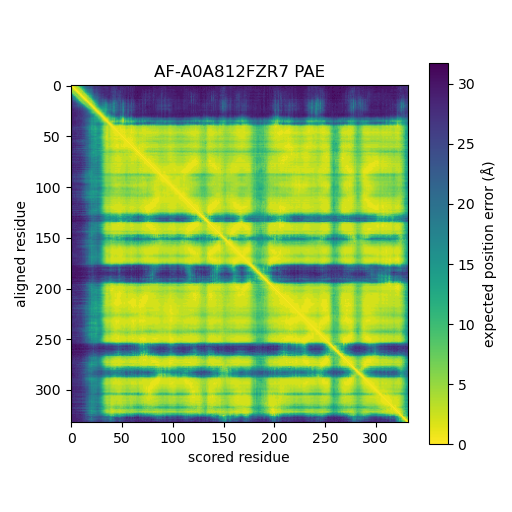80 -12.332 1.00 92.88 171 ALA A C 1
ATOM 1334 O O . ALA A 1 171 ? 4.591 1.518 -13.301 1.00 92.88 171 ALA A O 1
ATOM 1335 N N . TYR A 1 172 ? 4.323 -0.462 -12.260 1.00 93.06 172 TYR A N 1
ATOM 1336 C CA . TYR A 1 172 ? 3.620 -1.189 -13.306 1.00 93.06 172 TYR A CA 1
ATOM 1337 C C . TYR A 1 172 ? 2.279 -1.695 -12.790 1.00 93.06 172 TYR A C 1
ATOM 1339 O O . TYR A 1 172 ? 2.147 -2.029 -11.609 1.00 93.06 172 TYR A O 1
ATOM 1347 N N . TYR A 1 173 ? 1.313 -1.796 -13.694 1.00 92.31 173 TYR A N 1
ATOM 1348 C CA . TYR A 1 173 ? 0.053 -2.487 -13.464 1.00 92.31 173 TYR A CA 1
ATOM 1349 C C . TYR A 1 173 ? -0.039 -3.688 -14.399 1.00 92.31 173 TYR A C 1
ATOM 1351 O O . TYR A 1 173 ? 0.238 -3.574 -15.595 1.00 92.31 173 TYR A O 1
ATOM 1359 N N . LEU A 1 174 ? -0.388 -4.837 -13.828 1.00 89.94 174 LEU A N 1
ATOM 1360 C CA . LEU A 1 174 ? -0.487 -6.118 -14.512 1.00 89.94 174 LEU A CA 1
ATOM 1361 C C . LEU A 1 174 ? -1.911 -6.655 -14.359 1.00 89.94 174 LEU A C 1
ATOM 1363 O O . LEU A 1 174 ? -2.442 -6.664 -13.246 1.00 89.94 174 LEU A O 1
ATOM 1367 N N . THR A 1 175 ? -2.497 -7.172 -15.435 1.00 86.75 175 THR A N 1
ATOM 1368 C CA . THR A 1 175 ? -3.769 -7.914 -15.405 1.00 86.75 175 THR A CA 1
ATOM 1369 C C . THR A 1 175 ? -3.556 -9.358 -15.839 1.00 86.75 175 THR A C 1
ATOM 1371 O O . THR A 1 175 ? -2.709 -9.660 -16.683 1.00 86.75 175 THR A O 1
ATOM 1374 N N . PHE A 1 176 ? -4.316 -10.273 -15.239 1.00 81.31 176 PHE A N 1
ATOM 1375 C CA . PHE A 1 176 ? -4.209 -11.709 -15.496 1.00 81.31 176 PHE A CA 1
ATOM 1376 C C . PHE A 1 176 ? -5.498 -12.225 -16.156 1.00 81.31 176 PHE A C 1
ATOM 1378 O O . PHE A 1 176 ? -6.574 -11.779 -15.758 1.00 81.31 176 PHE A O 1
ATOM 1385 N N . PRO A 1 177 ? -5.420 -13.149 -17.136 1.00 69.50 177 PRO A N 1
ATOM 1386 C CA . PRO A 1 177 ? -6.603 -13.715 -17.781 1.00 69.50 177 PRO A CA 1
ATOM 1387 C C . PRO A 1 177 ? -7.554 -14.426 -16.808 1.00 69.50 177 PRO A C 1
ATOM 1389 O O . PRO A 1 177 ? -7.128 -15.058 -15.837 1.00 69.50 177 PRO A O 1
ATOM 1392 N N . ASP A 1 178 ? -8.853 -14.381 -17.105 1.00 58.41 178 ASP A N 1
ATOM 1393 C CA . ASP A 1 178 ? -9.866 -15.065 -16.303 1.00 58.41 178 ASP A CA 1
ATOM 1394 C C . ASP A 1 178 ? -9.659 -16.585 -16.283 1.00 58.41 178 ASP A C 1
ATOM 1396 O O . ASP A 1 178 ? -9.503 -17.239 -17.315 1.00 58.41 178 ASP A O 1
ATOM 1400 N N . GLY A 1 179 ? -9.711 -17.159 -15.080 1.00 52.66 179 GLY A N 1
ATOM 1401 C CA . GLY A 1 179 ? -9.474 -18.584 -14.834 1.00 52.66 179 GLY A CA 1
ATOM 1402 C C . GLY A 1 179 ? -8.053 -18.918 -14.370 1.00 52.66 179 GLY A C 1
ATOM 1403 O O . GLY A 1 179 ? -7.877 -19.949 -13.721 1.00 52.66 179 GLY A O 1
ATOM 1404 N N . ASP A 1 180 ? -7.078 -18.031 -14.586 1.00 52.03 180 ASP A N 1
ATOM 1405 C CA . ASP A 1 180 ? -5.705 -18.186 -14.095 1.00 52.03 180 ASP A CA 1
ATOM 1406 C C . ASP A 1 180 ? -5.573 -17.673 -12.647 1.00 52.03 180 ASP A C 1
ATOM 1408 O O . ASP A 1 180 ? -5.153 -16.548 -12.366 1.00 52.03 180 ASP A O 1
ATOM 1412 N N . ASN A 1 181 ? -5.962 -18.514 -11.687 1.00 47.88 181 ASN A N 1
ATOM 1413 C CA . ASN A 1 181 ? -5.932 -18.198 -10.258 1.00 47.88 181 ASN A CA 1
ATOM 1414 C C . ASN A 1 181 ? -4.572 -18.510 -9.603 1.00 47.88 181 ASN A C 1
ATOM 1416 O O . ASN A 1 181 ? -4.147 -19.668 -9.527 1.00 47.88 181 ASN A O 1
ATOM 1420 N N . MET A 1 182 ? -3.920 -17.500 -9.009 1.00 50.50 182 MET A N 1
ATOM 1421 C CA . MET A 1 182 ? -2.630 -17.698 -8.322 1.00 50.50 182 MET A CA 1
ATOM 1422 C C . MET A 1 182 ? -2.722 -18.610 -7.087 1.00 50.50 182 MET A C 1
ATOM 1424 O O . MET A 1 182 ? -1.711 -19.173 -6.666 1.00 50.50 182 MET A O 1
ATOM 1428 N N . GLN A 1 183 ? -3.915 -18.797 -6.511 1.00 41.72 183 GLN A N 1
ATOM 1429 C CA . GLN A 1 183 ? -4.096 -19.499 -5.234 1.00 41.72 183 GLN A CA 1
ATOM 1430 C C . GLN A 1 183 ? -3.675 -20.982 -5.214 1.00 41.72 183 GLN A C 1
ATOM 1432 O O . GLN A 1 183 ? -3.506 -21.539 -4.131 1.00 41.72 183 GLN A O 1
ATOM 1437 N N . THR A 1 184 ? -3.523 -21.664 -6.356 1.00 43.44 184 THR A N 1
ATOM 1438 C CA . THR A 1 184 ? -3.316 -23.129 -6.341 1.00 43.44 184 THR A CA 1
ATOM 1439 C C . THR A 1 184 ? -1.874 -23.580 -6.105 1.00 43.44 184 THR A C 1
ATOM 1441 O O . THR A 1 184 ? -1.684 -24.736 -5.730 1.00 43.44 184 THR A O 1
ATOM 1444 N N . ASN A 1 185 ? -0.856 -22.727 -6.300 1.00 38.50 185 ASN A N 1
ATOM 1445 C CA . ASN A 1 185 ? 0.550 -23.138 -6.175 1.00 38.50 185 ASN A CA 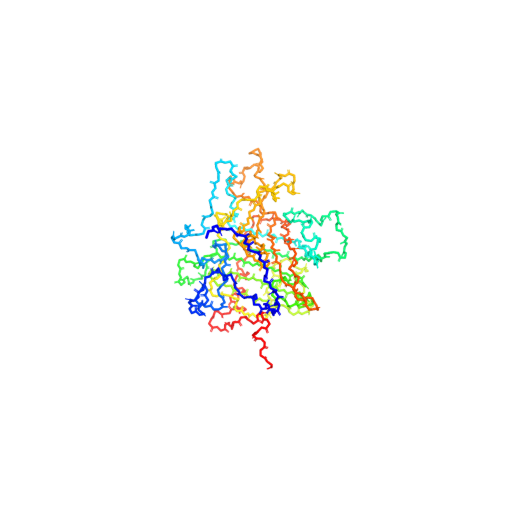1
ATOM 1446 C C . ASN A 1 185 ? 1.483 -22.041 -5.643 1.00 38.50 185 ASN A C 1
ATOM 1448 O O . ASN A 1 185 ? 1.554 -20.930 -6.162 1.00 38.50 185 ASN A O 1
ATOM 1452 N N . SER A 1 186 ? 2.302 -22.408 -4.658 1.00 42.41 186 SER A N 1
ATOM 1453 C CA . SER A 1 186 ? 3.248 -21.538 -3.957 1.00 42.41 186 SER A CA 1
ATOM 1454 C C . SER A 1 186 ? 4.351 -20.948 -4.854 1.00 42.41 186 SER A C 1
ATOM 1456 O O . SER A 1 186 ? 5.421 -21.530 -5.027 1.00 42.41 186 SER A O 1
ATOM 1458 N N . SER A 1 187 ? 4.116 -19.738 -5.371 1.00 49.62 187 SER A N 1
ATOM 1459 C CA . SER A 1 187 ? 5.099 -18.729 -5.839 1.00 49.62 187 SER A CA 1
ATOM 1460 C C . SER A 1 187 ? 6.098 -19.094 -6.955 1.00 49.62 187 SER A C 1
ATOM 1462 O O . SER A 1 187 ? 6.752 -18.195 -7.474 1.00 49.62 187 SER A O 1
ATOM 1464 N N . LYS A 1 188 ? 6.259 -20.368 -7.332 1.00 40.81 188 LYS A N 1
ATOM 1465 C CA . LYS A 1 188 ? 7.250 -20.836 -8.325 1.00 40.81 188 LYS A CA 1
ATOM 1466 C C . LYS A 1 188 ? 6.643 -21.361 -9.626 1.00 40.81 188 LYS A C 1
ATOM 1468 O O . LYS A 1 188 ? 7.313 -21.371 -10.656 1.00 40.81 188 LYS A O 1
ATOM 1473 N N . GLN A 1 189 ? 5.384 -21.791 -9.583 1.00 43.03 189 GLN A N 1
ATOM 1474 C CA . GLN A 1 189 ? 4.691 -22.362 -10.740 1.00 43.03 189 GLN A CA 1
ATOM 1475 C C . GLN A 1 189 ? 3.963 -21.282 -11.562 1.00 43.03 189 GLN A C 1
ATOM 1477 O O . GLN A 1 189 ? 4.040 -21.303 -12.786 1.00 43.03 189 GLN A O 1
ATOM 1482 N N . MET A 1 190 ? 3.389 -20.276 -10.887 1.00 51.97 190 MET A N 1
ATOM 1483 C CA . MET A 1 190 ? 2.721 -19.101 -11.476 1.00 51.97 190 MET A CA 1
ATOM 1484 C C . MET A 1 190 ? 3.567 -18.356 -12.527 1.00 51.97 190 MET A C 1
ATOM 1486 O O . MET A 1 190 ? 3.140 -18.166 -13.663 1.00 51.97 190 MET A O 1
ATOM 1490 N N . LEU A 1 191 ? 4.781 -17.936 -12.145 1.00 51.66 191 LEU A N 1
ATOM 1491 C CA . LEU A 1 191 ? 5.609 -16.993 -12.914 1.00 51.66 191 LEU A CA 1
ATOM 1492 C C . LEU A 1 191 ? 6.044 -17.531 -14.286 1.00 51.66 191 LEU A C 1
ATOM 1494 O O . LEU A 1 191 ? 6.389 -16.768 -15.182 1.00 51.66 191 LEU A O 1
ATOM 1498 N N . ASN A 1 192 ? 6.035 -18.854 -14.445 1.00 49.25 192 ASN A N 1
ATOM 1499 C CA . ASN A 1 192 ? 6.485 -19.529 -15.657 1.00 49.25 192 ASN A CA 1
ATOM 1500 C C . ASN A 1 192 ? 5.348 -19.853 -16.639 1.00 49.25 192 ASN A C 1
ATOM 1502 O O . ASN A 1 192 ? 5.637 -20.289 -17.752 1.00 49.25 192 ASN A O 1
ATOM 1506 N N . GLN A 1 193 ? 4.083 -19.680 -16.241 1.00 51.94 193 GLN A N 1
ATOM 1507 C CA . GLN A 1 193 ? 2.916 -20.055 -17.052 1.00 51.94 193 GLN A CA 1
ATOM 1508 C C . GLN A 1 193 ? 2.083 -18.855 -17.509 1.00 51.94 193 GLN A C 1
ATOM 1510 O O . GLN A 1 193 ? 1.483 -18.919 -18.578 1.00 51.94 193 GLN A O 1
ATOM 1515 N N . LEU A 1 194 ? 2.095 -17.754 -16.755 1.00 58.88 194 LEU A N 1
ATOM 1516 C CA . LEU A 1 194 ? 1.315 -16.561 -17.071 1.00 58.88 194 LEU A CA 1
ATOM 1517 C C . LEU A 1 194 ? 2.156 -15.538 -17.845 1.00 58.88 194 LEU A C 1
ATOM 1519 O O . LEU A 1 194 ? 3.286 -15.216 -17.467 1.00 58.88 194 LEU A O 1
ATOM 1523 N N . LYS A 1 195 ? 1.583 -14.999 -18.924 1.00 69.19 195 LYS A N 1
ATOM 1524 C CA . LYS A 1 195 ? 2.015 -13.736 -19.526 1.00 69.19 195 LYS A CA 1
ATOM 1525 C C . LYS A 1 195 ? 0.894 -12.717 -19.272 1.00 69.19 195 LYS A C 1
ATOM 1527 O O . LYS A 1 195 ? -0.012 -12.652 -20.098 1.00 69.19 195 LYS A O 1
ATOM 1532 N N . PRO A 1 196 ? 0.916 -11.990 -18.141 1.00 81.75 196 PRO A N 1
ATOM 1533 C CA . PRO A 1 196 ? -0.039 -10.918 -17.904 1.00 81.75 196 PRO A CA 1
ATOM 1534 C C . PRO A 1 196 ? 0.112 -9.827 -18.966 1.00 81.75 196 PRO A C 1
ATOM 1536 O O . PRO A 1 196 ? 1.210 -9.623 -19.504 1.00 81.75 196 PRO A O 1
ATOM 1539 N N . ASP A 1 197 ? -0.974 -9.110 -19.233 1.00 87.25 197 ASP A N 1
ATOM 1540 C CA . ASP A 1 197 ? -0.873 -7.815 -19.898 1.00 87.25 197 ASP A CA 1
ATOM 1541 C C . ASP A 1 197 ? -0.276 -6.815 -18.903 1.00 87.25 197 ASP A C 1
ATOM 1543 O O . ASP A 1 197 ? -0.520 -6.904 -17.697 1.00 87.25 197 ASP A O 1
ATOM 1547 N N . CYS A 1 198 ? 0.560 -5.898 -19.390 1.00 91.19 198 CYS A N 1
ATOM 1548 C CA . CYS A 1 198 ? 1.280 -4.957 -18.541 1.00 91.19 198 CYS A CA 1
ATOM 1549 C C . CYS A 1 198 ? 1.336 -3.557 -19.149 1.00 91.19 198 CYS A C 1
ATOM 1551 O O . CYS A 1 198 ? 1.552 -3.392 -20.351 1.00 91.19 198 CYS A O 1
ATOM 1553 N N . CYS A 1 199 ? 1.205 -2.553 -18.288 1.00 92.00 199 CYS A N 1
ATOM 1554 C CA . CYS A 1 199 ? 1.406 -1.148 -18.604 1.00 92.00 199 CYS A CA 1
ATOM 1555 C C . CYS A 1 199 ? 2.173 -0.445 -17.467 1.00 92.00 199 CYS A C 1
ATOM 1557 O O . CYS A 1 199 ? 2.239 -0.930 -16.334 1.00 92.00 199 CYS A O 1
ATOM 1559 N N . MET A 1 200 ? 2.768 0.709 -17.763 1.00 91.56 200 MET A N 1
ATOM 1560 C CA . MET A 1 200 ? 3.471 1.542 -16.792 1.00 91.56 200 MET A CA 1
ATOM 1561 C C . MET A 1 200 ? 2.443 2.411 -16.069 1.00 91.56 200 MET A C 1
ATOM 1563 O O . MET A 1 200 ? 1.798 3.265 -16.680 1.00 91.56 200 MET A O 1
ATOM 1567 N N . PHE A 1 201 ? 2.282 2.160 -14.770 1.00 90.06 201 PHE A N 1
ATOM 1568 C CA . PHE A 1 201 ? 1.372 2.899 -13.899 1.00 90.06 201 PHE A CA 1
ATOM 1569 C C . PHE A 1 201 ? 1.920 4.299 -13.624 1.00 90.06 201 PHE A C 1
ATOM 1571 O O . PHE A 1 201 ? 1.199 5.281 -13.762 1.00 90.06 201 PHE A O 1
ATOM 1578 N N . SER A 1 202 ? 3.206 4.393 -13.278 1.00 89.81 202 SER A N 1
ATOM 1579 C CA . SER A 1 202 ? 3.875 5.674 -13.058 1.00 89.81 202 SER A CA 1
ATOM 1580 C C . SER A 1 202 ? 5.395 5.555 -13.220 1.00 89.81 202 SER A C 1
ATOM 1582 O O . SER A 1 202 ? 5.978 4.578 -12.744 1.00 89.81 202 SER A O 1
ATOM 1584 N N . PRO A 1 203 ? 6.073 6.539 -13.839 1.00 88.31 203 PRO A N 1
ATOM 1585 C CA . PRO A 1 203 ? 7.531 6.551 -13.963 1.00 88.31 203 PRO A CA 1
ATOM 1586 C C . PRO A 1 203 ? 8.250 7.010 -12.681 1.00 88.31 203 PRO A C 1
ATOM 1588 O O . PRO A 1 203 ? 9.478 6.955 -12.637 1.00 88.31 203 PRO A O 1
ATOM 1591 N N . SER A 1 204 ? 7.504 7.488 -11.675 1.00 89.06 204 SER A N 1
ATOM 1592 C CA . SER A 1 204 ? 8.019 7.991 -10.394 1.00 89.06 204 SER A CA 1
ATOM 1593 C C . SER A 1 204 ? 7.130 7.525 -9.233 1.00 89.06 204 SER A C 1
ATOM 1595 O O . SER A 1 204 ? 6.495 8.312 -8.523 1.00 89.06 204 SER A O 1
ATOM 1597 N N . ASN A 1 205 ? 7.046 6.202 -9.087 1.00 90.88 205 ASN A N 1
ATOM 1598 C CA . ASN A 1 205 ? 6.408 5.519 -7.970 1.00 90.88 205 ASN A CA 1
ATOM 1599 C C . ASN A 1 205 ? 7.300 4.347 -7.515 1.00 90.88 205 ASN A C 1
ATOM 1601 O O . ASN A 1 205 ? 7.421 3.320 -8.187 1.00 90.88 205 ASN A O 1
ATOM 1605 N N . HIS A 1 206 ? 7.970 4.540 -6.385 1.00 93.12 206 HIS A N 1
ATOM 1606 C CA . HIS A 1 206 ? 8.875 3.594 -5.751 1.00 93.12 206 HIS A CA 1
ATOM 1607 C C . HIS A 1 206 ? 8.143 2.726 -4.710 1.00 93.12 206 HIS A C 1
ATOM 1609 O O . HIS A 1 206 ? 7.091 3.110 -4.193 1.00 93.12 206 HIS A O 1
ATOM 1615 N N . PRO A 1 207 ? 8.688 1.555 -4.330 1.00 94.75 207 PRO A N 1
ATOM 1616 C CA . PRO A 1 207 ? 8.175 0.832 -3.174 1.00 94.75 207 PRO A CA 1
ATOM 1617 C C . PRO A 1 207 ? 8.449 1.640 -1.893 1.00 94.75 207 PRO A C 1
ATOM 1619 O O . PRO A 1 207 ? 9.457 2.364 -1.843 1.00 94.75 207 PRO A O 1
ATOM 1622 N N . PRO A 1 208 ? 7.629 1.495 -0.835 1.00 95.31 208 PRO A N 1
ATOM 1623 C CA . PRO A 1 208 ? 7.836 2.216 0.411 1.00 95.31 208 PRO A CA 1
ATOM 1624 C C . PRO A 1 208 ? 9.229 1.972 0.973 1.00 95.31 208 PRO A C 1
ATOM 1626 O O . PRO A 1 208 ? 9.704 0.833 1.048 1.00 95.31 208 PRO A O 1
ATOM 1629 N N . ARG A 1 209 ? 9.918 3.051 1.350 1.00 94.75 209 ARG A N 1
ATOM 1630 C CA . ARG A 1 209 ? 11.209 2.955 2.047 1.00 94.75 209 ARG A CA 1
ATOM 1631 C C . ARG A 1 209 ? 10.980 2.302 3.410 1.00 94.75 209 ARG A C 1
ATOM 1633 O O . ARG A 1 209 ? 9.876 2.365 3.936 1.00 94.75 209 ARG A O 1
ATOM 1640 N N . THR A 1 210 ? 11.977 1.644 3.999 1.00 94.56 210 THR A N 1
ATOM 1641 C CA . THR A 1 210 ? 11.739 0.919 5.263 1.00 94.56 210 THR A CA 1
ATOM 1642 C C . THR A 1 210 ? 11.286 1.844 6.392 1.00 94.56 210 THR A C 1
ATOM 1644 O O . THR A 1 210 ? 10.565 1.394 7.272 1.00 94.56 210 THR A O 1
ATOM 1647 N N . ASP A 1 211 ? 11.641 3.125 6.342 1.00 94.69 211 ASP A N 1
ATOM 1648 C CA . ASP A 1 211 ? 11.298 4.186 7.290 1.00 94.69 211 ASP A CA 1
ATOM 1649 C C . ASP A 1 211 ? 10.134 5.092 6.833 1.00 94.69 211 ASP A C 1
ATOM 1651 O O . ASP A 1 211 ? 9.960 6.178 7.383 1.00 94.69 211 ASP A O 1
ATOM 1655 N N . PHE A 1 212 ? 9.327 4.676 5.844 1.00 96.69 212 PHE A N 1
ATOM 1656 C CA . PHE A 1 212 ? 8.306 5.532 5.214 1.00 96.69 212 PHE A CA 1
ATOM 1657 C C . PHE A 1 212 ? 7.280 6.143 6.183 1.00 96.69 212 PHE A C 1
ATOM 1659 O O . PHE A 1 212 ? 6.677 7.160 5.865 1.00 96.69 212 PHE A O 1
ATOM 1666 N N . ILE A 1 213 ? 7.072 5.556 7.365 1.00 97.19 213 ILE A N 1
ATOM 1667 C CA . ILE A 1 213 ? 6.074 6.028 8.336 1.00 97.19 213 ILE A CA 1
ATOM 1668 C C . ILE A 1 213 ? 6.394 7.424 8.890 1.00 97.19 213 ILE A C 1
ATOM 1670 O O . ILE A 1 213 ? 5.467 8.145 9.258 1.00 97.19 213 ILE A O 1
ATOM 1674 N N . LYS A 1 214 ? 7.654 7.876 8.811 1.00 96.25 214 LYS A N 1
ATOM 1675 C CA . LYS A 1 214 ? 8.039 9.279 9.064 1.00 96.25 214 LYS A CA 1
ATOM 1676 C C . LYS A 1 214 ? 7.255 10.294 8.214 1.00 96.25 214 LYS A C 1
ATOM 1678 O O . LYS A 1 214 ? 7.205 11.467 8.558 1.00 96.25 214 LYS A O 1
ATOM 1683 N N . HIS A 1 215 ? 6.664 9.852 7.101 1.00 97.50 215 HIS A N 1
ATOM 1684 C CA . HIS A 1 215 ? 5.877 10.671 6.183 1.00 97.50 215 HIS A CA 1
ATOM 1685 C C . HIS A 1 215 ? 4.381 10.741 6.507 1.00 97.50 215 HIS A C 1
ATOM 1687 O O . HIS A 1 215 ? 3.637 11.445 5.830 1.00 97.50 215 HIS A O 1
ATOM 1693 N N . LEU A 1 216 ? 3.909 9.996 7.505 1.00 97.81 216 LEU A N 1
ATOM 1694 C CA . LEU A 1 216 ? 2.501 9.961 7.889 1.00 97.81 216 LEU A CA 1
ATOM 1695 C C . LEU A 1 216 ? 2.347 10.485 9.319 1.00 97.81 216 LEU A C 1
ATOM 1697 O O . LEU A 1 216 ? 3.173 10.199 10.189 1.00 97.81 216 LEU A O 1
ATOM 1701 N N . ASP A 1 217 ? 1.298 11.255 9.580 1.00 97.56 217 ASP A N 1
ATOM 1702 C CA . ASP A 1 217 ? 0.954 11.726 10.920 1.00 97.56 217 ASP A CA 1
ATOM 1703 C C . ASP A 1 217 ? 0.514 10.546 11.790 1.00 97.56 217 ASP A C 1
ATOM 1705 O O . ASP A 1 217 ? -0.200 9.655 11.325 1.00 97.56 217 ASP A O 1
ATOM 1709 N N . TYR A 1 218 ? 0.894 10.533 13.068 1.00 97.62 218 TYR A N 1
ATOM 1710 C CA . TYR A 1 218 ? 0.357 9.556 14.016 1.00 97.62 218 TYR A CA 1
ATOM 1711 C C . TYR A 1 218 ? -1.140 9.811 14.258 1.00 97.62 218 TYR A C 1
ATOM 1713 O O . TYR A 1 218 ? -1.575 10.954 14.407 1.00 97.62 218 TYR A O 1
ATOM 1721 N N . TRP A 1 219 ? -1.936 8.739 14.335 1.00 97.19 219 TRP A N 1
ATOM 1722 C CA . TRP A 1 219 ? -3.381 8.796 14.561 1.00 97.19 219 TRP A CA 1
ATOM 1723 C C . TRP A 1 219 ? -3.772 8.153 15.906 1.00 97.19 219 TRP A C 1
ATOM 1725 O O . TRP A 1 219 ? -4.090 6.955 15.965 1.00 97.19 219 TRP A O 1
ATOM 1735 N N . PRO A 1 220 ? -3.790 8.921 17.017 1.00 95.50 220 PRO A N 1
ATOM 1736 C CA . PRO A 1 220 ? -4.137 8.404 18.341 1.00 95.50 220 PRO A CA 1
ATOM 1737 C C . PRO A 1 220 ? -5.526 7.761 18.413 1.00 95.50 220 PRO A C 1
ATOM 1739 O O . PRO A 1 220 ? -5.702 6.770 19.123 1.00 95.50 220 PRO A O 1
ATOM 1742 N N . GLN A 1 221 ? -6.501 8.328 17.692 1.00 95.25 221 GLN A N 1
ATOM 1743 C CA . GLN A 1 221 ? -7.897 7.892 17.673 1.00 95.25 221 GLN A CA 1
ATOM 1744 C C . GLN A 1 221 ? -8.034 6.538 16.970 1.00 95.25 221 GLN A C 1
ATOM 1746 O O . GLN A 1 221 ? -8.479 5.586 17.603 1.00 95.25 221 GLN A O 1
ATOM 1751 N N . ALA A 1 222 ? -7.572 6.413 15.720 1.00 95.81 222 ALA A N 1
ATOM 1752 C CA . ALA A 1 222 ? -7.609 5.142 14.990 1.00 95.81 222 ALA A CA 1
ATOM 1753 C C . ALA A 1 222 ? -6.776 4.047 15.684 1.00 95.81 222 ALA A C 1
ATOM 1755 O O . ALA A 1 222 ? -7.162 2.879 15.700 1.00 95.81 222 ALA A O 1
ATOM 1756 N N . SER A 1 223 ? -5.690 4.418 16.374 1.00 96.31 223 SER A N 1
ATOM 1757 C CA . SER A 1 223 ? -4.918 3.481 17.206 1.00 96.31 223 SER A CA 1
ATOM 1758 C C . SER A 1 223 ? -5.743 2.840 18.340 1.00 96.31 223 SER A C 1
ATOM 1760 O O . SER A 1 223 ? -5.382 1.761 18.816 1.00 96.31 223 SER A O 1
ATOM 1762 N N . GLN A 1 224 ? -6.863 3.442 18.771 1.00 95.50 224 GLN A N 1
ATOM 1763 C CA . GLN A 1 224 ? -7.765 2.837 19.763 1.00 95.50 224 GLN A CA 1
ATOM 1764 C C . GLN A 1 224 ? -8.667 1.737 19.193 1.00 95.50 224 GLN A C 1
ATOM 1766 O O . GLN A 1 224 ? -9.096 0.881 19.966 1.00 95.50 224 GLN A O 1
ATOM 1771 N N . ASN A 1 225 ? -8.920 1.708 17.879 1.00 94.50 225 ASN A N 1
ATOM 1772 C CA . ASN A 1 225 ? -9.919 0.821 17.260 1.00 94.50 225 ASN A CA 1
ATOM 1773 C C . ASN A 1 225 ? -9.618 -0.674 17.488 1.00 94.50 225 ASN A C 1
ATOM 1775 O O . ASN A 1 225 ? -10.530 -1.496 17.541 1.00 94.50 225 ASN A O 1
ATOM 1779 N N . LEU A 1 226 ? -8.347 -1.018 17.723 1.00 93.69 226 LEU A N 1
ATOM 1780 C CA . LEU A 1 226 ? -7.893 -2.354 18.122 1.00 93.69 226 LEU A CA 1
ATOM 1781 C C . LEU A 1 226 ? -7.398 -2.405 19.576 1.00 93.69 226 LEU A C 1
ATOM 1783 O O . LEU A 1 226 ? -6.349 -2.984 19.865 1.00 93.69 226 LEU A O 1
ATOM 1787 N N . ASN A 1 227 ? -8.134 -1.786 20.504 1.00 91.88 227 ASN A N 1
ATOM 1788 C CA . ASN A 1 227 ? -7.825 -1.740 21.942 1.00 91.88 227 ASN A CA 1
ATOM 1789 C C . ASN A 1 227 ? -6.393 -1.256 22.239 1.00 91.88 227 ASN A C 1
ATOM 1791 O O . ASN A 1 227 ? -5.704 -1.806 23.099 1.00 91.88 227 ASN A O 1
ATOM 1795 N N . SER A 1 228 ? -5.905 -0.254 21.499 1.00 91.69 228 SER A N 1
ATOM 1796 C CA . SER A 1 228 ? -4.524 0.235 21.618 1.00 91.69 228 SER A CA 1
ATOM 1797 C C . SER A 1 228 ? -3.431 -0.817 21.332 1.00 91.69 228 SER A C 1
ATOM 1799 O O . SER A 1 228 ? -2.284 -0.603 21.723 1.00 91.69 228 SER A O 1
ATOM 1801 N N . SER A 1 229 ? -3.720 -1.926 20.640 1.00 92.88 229 SER A N 1
ATOM 1802 C CA . SER A 1 229 ? -2.703 -2.928 20.247 1.00 92.88 229 SER A CA 1
ATOM 1803 C C . SER A 1 229 ? -1.858 -2.526 19.027 1.00 92.88 229 SER A C 1
ATOM 1805 O O . SER A 1 229 ? -0.789 -3.097 18.803 1.00 92.88 229 SER A O 1
ATOM 1807 N N . VAL A 1 230 ? -2.297 -1.510 18.277 1.00 95.69 230 VAL A N 1
ATOM 1808 C CA . VAL A 1 230 ? -1.628 -0.994 17.073 1.00 95.69 230 VAL A CA 1
ATOM 1809 C C . VAL A 1 230 ? -1.209 0.471 17.219 1.00 95.69 230 VAL A C 1
ATOM 1811 O O . VAL A 1 230 ? -1.674 1.180 18.115 1.00 95.69 230 VAL A O 1
ATOM 1814 N N . GLN A 1 231 ? -0.319 0.913 16.336 1.00 96.00 231 GLN A N 1
ATOM 1815 C CA . GLN A 1 231 ? -0.010 2.314 16.048 1.00 96.00 231 GLN A CA 1
ATOM 1816 C C . GLN A 1 231 ? -0.493 2.591 14.622 1.00 96.00 231 GLN A C 1
ATOM 1818 O O . GLN A 1 231 ? -0.027 1.938 13.689 1.00 96.00 231 GLN A O 1
ATOM 1823 N N . ALA A 1 232 ? -1.460 3.492 14.469 1.00 97.94 232 ALA A N 1
ATOM 1824 C CA . ALA A 1 232 ? -2.017 3.905 13.184 1.00 97.94 232 ALA A CA 1
ATOM 1825 C C . ALA A 1 232 ? -1.423 5.250 12.744 1.00 97.94 232 ALA A C 1
ATOM 1827 O O . ALA A 1 232 ? -1.215 6.130 13.580 1.00 97.94 232 ALA A O 1
ATOM 1828 N N . TYR A 1 233 ? -1.190 5.405 11.443 1.00 98.19 233 TYR A N 1
ATOM 1829 C CA . TYR A 1 233 ? -0.620 6.595 10.816 1.00 98.19 233 TYR A CA 1
ATOM 1830 C C . TYR A 1 233 ? -1.341 6.897 9.500 1.00 98.19 233 TYR A C 1
ATOM 1832 O O . TYR A 1 233 ? -1.759 5.965 8.816 1.00 98.19 233 TYR A O 1
ATOM 1840 N N . TYR A 1 234 ? -1.490 8.167 9.133 1.00 97.56 234 TYR A N 1
ATOM 1841 C CA . TYR A 1 234 ? -2.306 8.606 7.994 1.00 97.56 234 TYR A CA 1
ATOM 1842 C C . TYR A 1 234 ? -1.763 9.873 7.332 1.00 97.56 234 TYR A C 1
ATOM 1844 O O . TYR A 1 234 ? -1.039 10.653 7.949 1.00 97.56 234 TYR A O 1
ATOM 1852 N N . TRP A 1 235 ? -2.130 10.092 6.070 1.00 95.00 235 TRP A N 1
ATOM 1853 C CA . TRP A 1 235 ? -1.845 11.340 5.371 1.00 95.00 235 TRP A CA 1
ATOM 1854 C C . TRP A 1 235 ? -2.881 12.399 5.769 1.00 95.00 235 TRP A C 1
ATOM 1856 O O . TRP A 1 235 ? -3.978 12.475 5.207 1.00 95.00 235 TRP A O 1
ATOM 1866 N N . LYS A 1 236 ? -2.545 13.199 6.783 1.00 93.81 236 LYS A N 1
ATOM 1867 C CA . LYS A 1 236 ? -3.492 14.096 7.452 1.00 93.81 236 LYS A CA 1
ATOM 1868 C C . LYS A 1 236 ? -4.111 15.145 6.537 1.00 93.81 236 LYS A C 1
ATOM 1870 O O . LYS A 1 236 ? -5.317 15.357 6.612 1.00 93.81 236 LYS A O 1
ATOM 1875 N N . GLN A 1 237 ? -3.326 15.767 5.659 1.00 90.12 237 GLN A N 1
ATOM 1876 C CA . GLN A 1 237 ? -3.800 16.829 4.765 1.00 90.12 237 GLN A CA 1
ATOM 1877 C C . GLN A 1 237 ? -4.914 16.311 3.837 1.00 90.12 237 GLN A C 1
ATOM 1879 O O . GLN A 1 237 ? -5.965 16.937 3.708 1.00 90.12 237 GLN A O 1
ATOM 1884 N N . MET A 1 238 ? -4.741 15.116 3.261 1.00 85.94 238 MET A N 1
ATOM 1885 C CA . MET A 1 238 ? -5.753 14.492 2.396 1.00 85.94 238 MET A CA 1
ATOM 1886 C C . MET A 1 238 ? -7.035 14.114 3.154 1.00 85.94 238 MET A C 1
ATOM 1888 O O . MET A 1 238 ? -8.131 14.208 2.600 1.00 85.94 238 MET A O 1
ATOM 1892 N N . TRP A 1 239 ? -6.919 13.740 4.430 1.00 88.69 239 TRP A N 1
ATOM 1893 C CA . TRP A 1 239 ? -8.063 13.358 5.259 1.00 88.69 239 TRP A CA 1
ATOM 1894 C C . TRP A 1 239 ? -8.826 14.563 5.836 1.00 88.69 239 TRP A C 1
ATOM 1896 O O . TRP A 1 239 ? -10.058 14.612 5.801 1.00 88.69 239 TRP A O 1
ATOM 1906 N N . GLU A 1 240 ? -8.115 15.552 6.378 1.00 88.44 240 GLU A N 1
ATOM 1907 C CA . GLU A 1 240 ? -8.720 16.679 7.094 1.00 88.44 240 GLU A CA 1
ATOM 1908 C C . GLU A 1 240 ? -9.089 17.844 6.166 1.00 88.44 240 GLU A C 1
ATOM 1910 O O . GLU A 1 240 ? -10.141 18.462 6.362 1.00 88.44 240 GLU A O 1
ATOM 1915 N N . GLU A 1 241 ? -8.297 18.126 5.128 1.00 86.75 241 GLU A N 1
ATOM 1916 C CA . GLU A 1 241 ? -8.416 19.354 4.326 1.00 86.75 241 GLU A CA 1
ATOM 1917 C C . GLU A 1 241 ? -9.176 19.132 3.008 1.00 86.75 241 GLU A C 1
ATOM 1919 O O . GLU A 1 241 ? -10.053 19.929 2.668 1.00 86.75 241 GLU A O 1
ATOM 1924 N N . VAL A 1 242 ? -8.941 18.016 2.307 1.00 78.38 242 VAL A N 1
ATOM 1925 C CA . VAL A 1 242 ? -9.616 17.697 1.028 1.00 78.38 242 VAL A CA 1
ATOM 1926 C C . VAL A 1 242 ? -11.079 17.285 1.252 1.00 78.38 242 VAL A C 1
ATOM 1928 O O . VAL A 1 242 ? -11.434 16.747 2.304 1.00 78.38 242 VAL A O 1
ATOM 1931 N N . LYS A 1 243 ? -11.969 17.607 0.304 1.00 78.31 243 LYS A N 1
ATOM 1932 C CA . LYS A 1 243 ? -13.412 17.312 0.363 1.00 78.31 243 LYS A CA 1
ATOM 1933 C C . LYS A 1 243 ? -13.889 16.788 -1.008 1.00 78.31 243 LYS A C 1
ATOM 1935 O O . LYS A 1 243 ? -13.826 17.568 -1.957 1.00 78.31 243 LYS A O 1
ATOM 1940 N N . PRO A 1 244 ? -14.384 15.536 -1.124 1.00 76.44 244 PRO A N 1
ATOM 1941 C CA . PRO A 1 244 ? -14.473 14.507 -0.076 1.00 76.44 244 PRO A CA 1
ATOM 1942 C C . PRO A 1 244 ? -13.101 14.147 0.537 1.00 76.44 244 PRO A C 1
ATOM 1944 O O . PRO A 1 244 ? -12.072 14.378 -0.095 1.00 76.44 244 PRO A O 1
ATOM 1947 N N . PRO A 1 245 ? -13.063 13.683 1.800 1.00 82.88 245 PRO A N 1
ATOM 1948 C CA . PRO A 1 245 ? -11.816 13.357 2.486 1.00 82.88 245 PRO A CA 1
ATOM 1949 C C . PRO A 1 245 ? -11.209 12.072 1.919 1.00 82.88 245 PRO A C 1
ATOM 1951 O O . PRO A 1 245 ? -11.887 11.050 1.841 1.00 82.88 245 PRO A O 1
ATOM 1954 N N . ILE A 1 246 ? -9.920 12.106 1.583 1.00 84.69 246 ILE A N 1
ATOM 1955 C CA . ILE A 1 246 ? -9.204 10.957 1.023 1.00 84.69 246 ILE A CA 1
ATOM 1956 C C . ILE A 1 246 ? -8.330 10.345 2.116 1.00 84.69 246 ILE A C 1
ATOM 1958 O O . ILE A 1 246 ? -7.453 11.006 2.676 1.00 84.69 246 ILE A O 1
ATOM 1962 N N . LEU A 1 247 ? -8.564 9.073 2.433 1.00 89.69 247 LEU A N 1
ATOM 1963 C CA . LEU A 1 247 ? -7.748 8.324 3.380 1.00 89.69 247 LEU A CA 1
ATOM 1964 C C . LEU A 1 247 ? -6.611 7.607 2.657 1.00 89.69 247 LEU A C 1
ATOM 1966 O O . LEU A 1 247 ? -6.837 6.889 1.687 1.00 89.69 247 LEU A O 1
ATOM 1970 N N . PHE A 1 248 ? -5.406 7.732 3.201 1.00 93.81 248 PHE A N 1
ATOM 1971 C CA . PHE A 1 248 ? -4.250 6.911 2.862 1.00 93.81 248 PHE A CA 1
ATOM 1972 C C . PHE A 1 248 ? -3.453 6.680 4.150 1.00 93.81 248 PHE A C 1
ATOM 1974 O O . PHE A 1 248 ? -2.951 7.640 4.744 1.00 93.81 248 PHE A O 1
ATOM 1981 N N . ALA A 1 249 ? -3.424 5.443 4.647 1.00 97.06 249 ALA A N 1
ATOM 1982 C CA . ALA A 1 249 ? -3.026 5.165 6.023 1.00 97.06 249 ALA A CA 1
ATOM 1983 C C . ALA A 1 249 ? -2.541 3.724 6.253 1.00 97.06 249 ALA A C 1
ATOM 1985 O O . ALA A 1 249 ? -2.888 2.792 5.532 1.00 97.06 249 ALA A O 1
ATOM 1986 N N . TYR A 1 250 ? -1.736 3.541 7.298 1.00 98.19 250 TYR A N 1
ATOM 1987 C CA . TYR A 1 250 ? -1.149 2.260 7.692 1.00 98.19 250 TYR A CA 1
ATOM 1988 C C . TYR A 1 250 ? -1.279 2.047 9.200 1.00 98.19 250 TYR A C 1
ATOM 1990 O O . TYR A 1 250 ? -1.224 2.995 9.983 1.00 98.19 250 TYR A O 1
ATOM 1998 N N . ALA A 1 251 ? -1.384 0.790 9.629 1.00 97.94 251 ALA A N 1
ATOM 1999 C CA . ALA A 1 251 ? -1.280 0.405 11.033 1.00 97.94 251 ALA A CA 1
ATOM 2000 C C . ALA A 1 251 ? -0.221 -0.676 11.232 1.00 97.94 251 ALA A C 1
ATOM 2002 O O . ALA A 1 251 ? -0.093 -1.599 10.428 1.00 97.94 251 ALA A O 1
ATOM 2003 N N . PHE A 1 252 ? 0.505 -0.585 12.343 1.00 96.19 252 PHE A N 1
ATOM 2004 C CA . PHE A 1 252 ? 1.530 -1.536 12.769 1.00 96.19 252 PHE A CA 1
ATOM 2005 C C . PHE A 1 252 ? 1.188 -2.113 14.136 1.00 96.19 252 PHE A C 1
ATOM 2007 O O . PHE A 1 252 ? 0.679 -1.405 15.007 1.00 96.19 252 PHE A O 1
ATOM 2014 N N . TYR A 1 253 ? 1.489 -3.392 14.351 1.00 93.00 253 TYR A N 1
ATOM 2015 C CA . TYR A 1 253 ? 1.394 -3.985 15.684 1.00 93.00 253 TYR A CA 1
ATOM 2016 C C . TYR A 1 253 ? 2.469 -3.402 16.597 1.00 93.00 253 TYR A C 1
ATOM 2018 O O . TYR A 1 253 ? 3.651 -3.480 16.262 1.00 93.00 253 TYR A O 1
ATOM 2026 N N . LYS A 1 254 ? 2.069 -2.911 17.779 1.00 88.19 254 LYS A N 1
ATOM 2027 C CA . LYS A 1 254 ? 3.016 -2.405 18.783 1.00 88.19 254 LYS A CA 1
ATOM 2028 C C . LYS A 1 254 ? 4.100 -3.447 19.089 1.00 88.19 254 LYS A C 1
ATOM 2030 O O . LYS A 1 254 ? 3.802 -4.645 19.133 1.00 88.19 254 LYS A O 1
ATOM 2035 N N . PRO A 1 255 ? 5.348 -3.015 19.349 1.00 73.88 255 PRO A N 1
ATOM 2036 C CA . PRO A 1 255 ? 6.453 -3.934 19.565 1.00 73.88 255 PRO A CA 1
ATOM 2037 C C . PRO A 1 255 ? 6.180 -4.826 20.779 1.00 73.88 255 PRO A C 1
ATOM 2039 O O . PRO A 1 255 ? 5.844 -4.355 21.869 1.00 73.88 255 PRO A O 1
ATOM 2042 N N . VAL A 1 256 ? 6.344 -6.134 20.585 1.00 57.59 256 VAL A N 1
ATOM 2043 C CA . VAL A 1 256 ? 6.165 -7.130 21.645 1.00 57.59 256 VAL A CA 1
ATOM 2044 C C . VAL A 1 256 ? 7.206 -6.879 22.750 1.00 57.59 256 VAL A C 1
ATOM 2046 O O . VAL A 1 256 ? 8.370 -6.620 22.426 1.00 57.59 256 VAL A O 1
ATOM 2049 N N . PRO A 1 257 ? 6.846 -6.960 24.050 1.00 55.31 257 PRO A N 1
ATOM 2050 C CA . PRO A 1 257 ? 7.795 -6.767 25.144 1.00 55.31 257 PRO A CA 1
ATOM 2051 C C . PRO A 1 257 ? 9.073 -7.600 24.983 1.00 55.31 257 PRO A C 1
ATOM 2053 O O . PRO A 1 257 ? 9.034 -8.751 24.546 1.00 55.31 257 PRO A O 1
ATOM 2056 N N . ALA A 1 258 ? 10.210 -7.019 25.381 1.00 51.84 258 ALA A N 1
ATOM 2057 C CA . ALA A 1 258 ? 11.560 -7.450 24.991 1.00 51.84 258 ALA A CA 1
ATOM 2058 C C . ALA A 1 258 ? 11.921 -8.931 25.247 1.00 51.84 258 ALA A C 1
ATOM 2060 O O . ALA A 1 258 ? 12.872 -9.437 24.659 1.00 51.84 258 ALA A O 1
ATOM 2061 N N . GLN A 1 259 ? 11.159 -9.639 26.085 1.00 44.88 259 GLN A N 1
ATOM 2062 C CA . GLN A 1 259 ? 11.310 -11.074 26.355 1.00 44.88 259 GLN A CA 1
ATOM 2063 C C . GLN A 1 259 ? 11.013 -11.969 25.132 1.00 44.88 259 GLN A C 1
ATOM 2065 O O . GLN A 1 259 ? 11.437 -13.121 25.118 1.00 44.88 259 GLN A O 1
ATOM 2070 N N . LEU A 1 260 ? 10.330 -11.449 24.103 1.00 44.75 260 LEU A N 1
ATOM 2071 C CA . LEU A 1 260 ? 10.040 -12.149 22.841 1.00 44.75 260 LEU A CA 1
ATOM 2072 C C . LEU A 1 260 ? 10.776 -11.546 21.624 1.00 44.75 260 LEU A C 1
ATOM 2074 O O . LEU A 1 260 ? 10.555 -11.977 20.497 1.00 44.75 260 LEU A O 1
ATOM 2078 N N . ALA A 1 261 ? 11.645 -10.550 21.831 1.00 50.38 261 ALA A N 1
ATOM 2079 C CA . ALA A 1 261 ? 12.187 -9.698 20.765 1.00 50.38 261 ALA A CA 1
ATOM 2080 C C . ALA A 1 261 ? 13.616 -10.056 20.302 1.00 50.38 261 ALA A C 1
ATOM 2082 O O . ALA A 1 261 ? 14.290 -9.225 19.699 1.00 50.38 261 ALA A O 1
ATOM 2083 N N . SER A 1 262 ? 14.109 -11.269 20.575 1.00 49.62 262 SER A N 1
ATOM 2084 C CA . SER A 1 262 ? 15.507 -11.666 20.303 1.00 49.62 262 SER A CA 1
ATOM 2085 C C . SER A 1 262 ? 15.912 -11.669 18.819 1.00 49.62 262 SER A C 1
ATOM 2087 O O . SER A 1 262 ? 17.101 -11.750 18.515 1.00 49.62 262 SER A O 1
ATOM 2089 N N . THR A 1 263 ? 14.948 -11.560 17.904 1.00 51.44 263 THR A N 1
ATOM 2090 C CA . THR A 1 263 ? 15.136 -11.508 16.445 1.00 51.44 263 THR A CA 1
ATOM 2091 C C . THR A 1 263 ? 14.772 -10.161 15.816 1.00 51.44 263 THR A C 1
ATOM 2093 O O . THR A 1 263 ? 14.850 -10.037 14.595 1.00 51.44 263 THR A O 1
ATOM 2096 N N . PHE A 1 264 ? 14.368 -9.156 16.600 1.00 54.31 264 PHE A N 1
ATOM 2097 C CA . PHE A 1 264 ? 13.871 -7.885 16.069 1.00 54.31 264 PHE A CA 1
ATOM 2098 C C . PHE A 1 264 ? 14.805 -6.716 16.395 1.00 54.31 264 PHE A C 1
ATOM 2100 O O . PHE A 1 264 ? 15.147 -6.461 17.552 1.00 54.31 264 PHE A O 1
ATOM 2107 N N . SER A 1 265 ? 15.141 -5.932 15.367 1.00 60.12 265 SER A N 1
ATOM 2108 C CA . SER A 1 265 ? 15.418 -4.507 15.560 1.00 60.12 265 SER A CA 1
ATOM 2109 C C . SER A 1 265 ? 14.220 -3.895 16.300 1.00 60.12 265 SER A C 1
ATOM 2111 O O . SER A 1 265 ? 13.076 -4.185 15.953 1.00 60.12 265 SER A O 1
ATOM 2113 N N . LYS A 1 266 ? 14.454 -3.051 17.316 1.00 61.69 266 LYS A N 1
ATOM 2114 C CA . LYS A 1 266 ? 13.368 -2.455 18.125 1.00 61.69 266 LYS A CA 1
ATOM 2115 C C . LYS A 1 266 ? 12.386 -1.596 17.312 1.00 61.69 266 LYS A C 1
ATOM 2117 O O . LYS A 1 266 ? 11.323 -1.271 17.830 1.00 61.69 266 LYS A O 1
ATOM 2122 N N . LEU A 1 267 ? 12.763 -1.221 16.089 1.00 74.81 267 LEU A N 1
ATOM 2123 C CA . LEU A 1 267 ? 11.973 -0.401 15.172 1.00 74.81 267 LEU A CA 1
ATOM 2124 C C . LEU A 1 267 ? 11.224 -1.245 14.133 1.00 74.81 267 LEU A C 1
ATOM 2126 O O . LEU A 1 267 ? 10.142 -0.851 13.713 1.00 74.81 267 LEU A O 1
ATOM 2130 N N . GLU A 1 268 ? 11.745 -2.419 13.754 1.00 85.12 268 GLU A N 1
ATOM 2131 C CA . GLU A 1 268 ? 11.094 -3.259 12.747 1.00 85.12 268 GLU A CA 1
ATOM 2132 C C . GLU A 1 268 ? 9.834 -3.924 13.307 1.00 85.12 268 GLU A C 1
ATOM 2134 O O . GLU A 1 268 ? 9.900 -4.958 13.987 1.00 85.12 268 GLU A O 1
ATOM 2139 N N . GLN A 1 269 ? 8.675 -3.377 12.961 1.00 87.50 269 GLN A N 1
ATOM 2140 C CA . GLN A 1 269 ? 7.371 -3.876 13.386 1.00 87.50 269 GLN A CA 1
ATOM 2141 C C . GLN A 1 269 ? 6.673 -4.593 12.225 1.00 87.50 269 GLN A C 1
ATOM 2143 O O . GLN A 1 269 ? 6.932 -4.332 11.051 1.00 87.50 269 GLN A O 1
ATOM 2148 N N . ASN A 1 270 ? 5.792 -5.540 12.550 1.00 89.81 270 ASN A N 1
ATOM 2149 C CA . ASN A 1 270 ? 4.957 -6.164 11.529 1.00 89.81 270 ASN A CA 1
ATOM 2150 C C . ASN A 1 270 ? 3.794 -5.205 11.214 1.00 89.81 270 ASN A C 1
ATOM 2152 O O . ASN A 1 270 ? 3.118 -4.776 12.160 1.00 89.81 270 ASN A O 1
ATOM 2156 N N . PRO A 1 271 ? 3.520 -4.885 9.938 1.00 94.56 271 PRO A N 1
ATOM 2157 C CA . PRO A 1 271 ? 2.302 -4.178 9.586 1.00 94.56 271 PRO A CA 1
ATOM 2158 C C . PRO A 1 271 ? 1.081 -5.032 9.935 1.00 94.56 271 PRO A C 1
ATOM 2160 O O . PRO A 1 271 ? 1.111 -6.263 9.868 1.00 94.56 271 PRO A O 1
ATOM 2163 N N . GLN A 1 272 ? 0.007 -4.359 10.326 1.00 96.50 272 GLN A N 1
ATOM 2164 C CA . GLN A 1 272 ? -1.299 -4.947 10.597 1.00 96.50 272 GLN A CA 1
ATOM 2165 C C . GLN A 1 272 ? -2.245 -4.718 9.417 1.00 96.50 272 GLN A C 1
ATOM 2167 O O . GLN A 1 272 ? -2.915 -5.661 8.991 1.00 96.50 272 GLN A O 1
ATOM 2172 N N . SER A 1 273 ? -2.270 -3.504 8.864 1.00 97.44 273 SER A N 1
ATOM 2173 C CA . SER A 1 273 ? -3.046 -3.185 7.665 1.00 97.44 273 SER A CA 1
ATOM 2174 C C . SER A 1 273 ? -2.502 -1.979 6.901 1.00 97.44 273 SER A C 1
ATOM 2176 O O . SER A 1 273 ? -1.876 -1.086 7.476 1.00 97.44 273 SER A O 1
ATOM 2178 N N . PHE A 1 274 ? -2.786 -1.962 5.601 1.00 96.75 274 PHE A N 1
ATOM 2179 C CA . PHE A 1 274 ? -2.869 -0.758 4.775 1.00 96.75 274 PHE A CA 1
ATOM 2180 C C . PHE A 1 274 ? -4.357 -0.442 4.578 1.00 96.75 274 PHE A C 1
ATOM 2182 O O . PHE A 1 274 ? -5.157 -1.361 4.388 1.00 96.75 274 PHE A O 1
ATOM 2189 N N . PHE A 1 275 ? -4.760 0.820 4.684 1.00 94.75 275 PHE A N 1
ATOM 2190 C CA . PHE A 1 275 ? -6.161 1.214 4.576 1.00 94.75 275 PHE A CA 1
ATOM 2191 C C . PHE A 1 275 ? -6.326 2.613 3.985 1.00 94.75 275 PHE A C 1
ATOM 2193 O O . PHE A 1 275 ? -5.534 3.523 4.232 1.00 94.75 275 PHE A O 1
ATOM 2200 N N . PHE A 1 276 ? -7.354 2.766 3.160 1.00 92.62 276 PHE A N 1
ATOM 2201 C CA . PHE A 1 276 ? -7.527 3.919 2.285 1.00 92.62 276 PHE A CA 1
ATOM 2202 C C . PHE A 1 276 ? -8.995 4.064 1.858 1.00 92.62 276 PHE A C 1
ATOM 2204 O O . PHE A 1 276 ? -9.796 3.139 2.011 1.00 92.62 276 PHE A O 1
ATOM 2211 N N . THR A 1 277 ? -9.348 5.224 1.310 1.00 87.19 277 THR A N 1
ATOM 2212 C CA . THR A 1 277 ? -10.609 5.417 0.579 1.00 87.19 277 THR A CA 1
ATOM 2213 C C . THR A 1 277 ? -10.382 5.064 -0.880 1.00 87.19 277 THR A C 1
ATOM 2215 O O . THR A 1 277 ? -9.506 5.646 -1.522 1.00 87.19 277 THR A O 1
ATOM 2218 N N . GLY A 1 278 ? -11.158 4.120 -1.402 1.00 75.56 278 GLY A N 1
ATOM 2219 C CA . GLY A 1 278 ? -11.275 3.948 -2.844 1.00 75.56 278 GLY A CA 1
ATOM 2220 C C . GLY A 1 278 ? -12.170 5.006 -3.469 1.00 75.56 278 GLY A C 1
ATOM 2221 O O . GLY A 1 278 ? -12.586 5.942 -2.793 1.00 75.56 278 GLY A O 1
ATOM 2222 N N . SER A 1 279 ? -12.512 4.816 -4.739 1.00 72.00 279 SER A N 1
ATOM 2223 C CA . SER A 1 279 ? -13.575 5.583 -5.389 1.00 72.00 279 SER A CA 1
ATOM 2224 C C . SER A 1 279 ? -14.356 4.673 -6.328 1.00 72.00 279 SER A C 1
ATOM 2226 O O . SER A 1 279 ? -13.754 3.861 -7.033 1.00 72.00 279 SER A O 1
ATOM 2228 N N . LEU A 1 280 ? -15.685 4.758 -6.274 1.00 59.75 280 LEU A N 1
ATOM 2229 C CA . LEU A 1 280 ? -16.622 3.997 -7.097 1.00 59.75 280 LEU A CA 1
ATOM 2230 C C . LEU A 1 280 ? -17.797 4.905 -7.493 1.00 59.75 280 LEU A C 1
ATOM 2232 O O . LEU A 1 280 ? -18.557 5.354 -6.641 1.00 59.75 280 LEU A O 1
ATOM 2236 N N . GLU A 1 281 ? -18.000 5.131 -8.784 1.00 61.50 281 GLU A N 1
ATOM 2237 C CA . GLU A 1 281 ? -19.268 5.607 -9.334 1.00 61.50 281 GLU A CA 1
ATOM 2238 C C . GLU A 1 281 ? -20.340 4.508 -9.180 1.00 61.50 281 GLU A C 1
ATOM 2240 O O . GLU A 1 281 ? -20.279 3.454 -9.818 1.00 61.50 281 GLU A O 1
ATOM 2245 N N . ILE A 1 282 ? -21.365 4.764 -8.362 1.00 56.12 282 ILE A N 1
ATOM 2246 C CA . ILE A 1 282 ? -22.593 3.957 -8.312 1.00 56.12 282 ILE A CA 1
ATOM 2247 C C . ILE A 1 282 ? -23.721 4.839 -8.857 1.00 56.12 282 ILE A C 1
ATOM 2249 O O . ILE A 1 282 ? -23.904 5.945 -8.364 1.00 56.12 282 ILE A O 1
ATOM 2253 N N . GLU A 1 283 ? -24.429 4.373 -9.897 1.00 52.53 283 GLU A N 1
ATOM 2254 C CA . GLU A 1 283 ? -25.456 5.091 -10.691 1.00 52.53 283 GLU A CA 1
ATOM 2255 C C . GLU A 1 283 ? -25.782 6.544 -10.259 1.00 52.53 283 GLU A C 1
ATOM 2257 O O . GLU A 1 283 ? -26.824 6.825 -9.668 1.00 52.53 283 GLU A O 1
ATOM 2262 N N . GLY A 1 284 ? -24.901 7.485 -10.618 1.00 51.56 284 GLY A N 1
ATOM 2263 C CA . GLY A 1 284 ? -25.126 8.928 -10.476 1.00 51.56 284 GLY A CA 1
ATOM 2264 C C . GLY A 1 284 ? -24.372 9.639 -9.347 1.00 51.56 284 GLY A C 1
ATOM 2265 O O . GLY A 1 284 ? -24.271 10.863 -9.416 1.00 51.56 284 GLY A O 1
ATOM 2266 N N . GLU A 1 285 ? -23.800 8.931 -8.367 1.00 53.75 285 GLU A N 1
ATOM 2267 C CA . GLU A 1 285 ? -22.994 9.540 -7.293 1.00 53.75 285 GLU A CA 1
ATOM 2268 C C . GLU A 1 285 ? -21.694 8.749 -7.025 1.00 53.75 285 GLU A C 1
ATOM 2270 O O . GLU A 1 285 ? -21.715 7.514 -6.988 1.00 53.75 285 GLU A O 1
ATOM 2275 N N . PRO A 1 286 ? -20.542 9.425 -6.830 1.00 59.50 286 PRO A N 1
ATOM 2276 C CA . PRO A 1 286 ? -19.330 8.766 -6.364 1.00 59.50 286 PRO A CA 1
ATOM 2277 C C . PRO A 1 286 ? -19.485 8.388 -4.888 1.00 59.50 286 PRO A C 1
ATOM 2279 O O . PRO A 1 286 ? -19.747 9.232 -4.030 1.00 59.50 286 PRO A O 1
ATOM 2282 N N . LEU A 1 287 ? -19.294 7.108 -4.596 1.00 65.12 287 LEU A N 1
ATOM 2283 C CA . LEU A 1 287 ? -19.134 6.577 -3.256 1.00 65.12 287 LEU A CA 1
ATOM 2284 C C . LEU A 1 287 ? -17.670 6.190 -3.071 1.00 65.12 287 LEU A C 1
ATOM 2286 O O . LEU A 1 287 ? -17.140 5.373 -3.819 1.00 65.12 287 LEU A O 1
ATOM 2290 N N . ASP A 1 288 ? -17.032 6.734 -2.042 1.00 75.56 288 ASP A N 1
ATOM 2291 C CA . ASP A 1 288 ? -15.653 6.397 -1.698 1.00 75.56 288 ASP A CA 1
ATOM 2292 C C . ASP A 1 288 ? -15.657 5.212 -0.707 1.00 75.56 288 ASP A C 1
ATOM 2294 O O . ASP A 1 288 ? -15.904 5.411 0.493 1.00 75.56 288 ASP A O 1
ATOM 2298 N N . PRO A 1 289 ? -15.468 3.949 -1.155 1.00 85.00 289 PRO A N 1
ATOM 2299 C CA . PRO A 1 289 ? -15.491 2.801 -0.259 1.00 85.00 289 PRO A CA 1
ATOM 2300 C C . PRO A 1 289 ? -14.333 2.866 0.736 1.00 85.00 289 PRO A C 1
ATOM 2302 O O . PRO A 1 289 ? -13.206 3.214 0.384 1.00 85.00 289 PRO A O 1
ATOM 2305 N N . MET A 1 290 ? -14.586 2.458 1.977 1.00 89.81 290 MET A N 1
ATOM 2306 C CA . MET A 1 290 ? -13.533 2.363 2.985 1.00 89.81 290 MET A CA 1
ATOM 2307 C C . MET A 1 290 ? -12.886 0.986 2.905 1.00 89.81 290 MET A C 1
ATOM 2309 O O . MET A 1 290 ? -13.555 -0.028 3.124 1.00 89.81 290 MET A O 1
ATOM 2313 N N . VAL A 1 291 ? -11.591 0.944 2.602 1.00 91.81 291 VAL A N 1
ATOM 2314 C CA . VAL A 1 291 ? -10.857 -0.303 2.380 1.00 91.81 291 VAL A CA 1
ATOM 2315 C C . VAL A 1 291 ? -9.859 -0.551 3.502 1.00 91.81 291 VAL A C 1
ATOM 2317 O O . VAL A 1 291 ? -9.085 0.335 3.854 1.00 91.81 291 VAL A O 1
ATOM 2320 N N . SER A 1 292 ? -9.835 -1.775 4.033 1.00 95.38 292 SER A N 1
ATOM 2321 C CA . SER A 1 292 ? -8.795 -2.257 4.949 1.00 95.38 292 SER A CA 1
ATOM 2322 C C . SER A 1 292 ? -8.1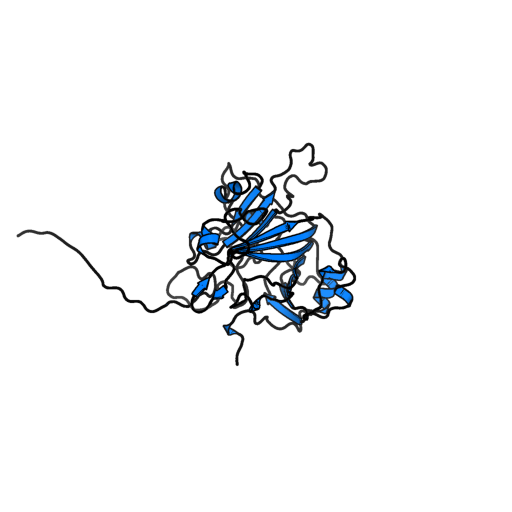80 -3.548 4.413 1.00 95.38 292 SER A C 1
ATOM 2324 O O . SER A 1 292 ? -8.806 -4.607 4.463 1.00 95.38 292 SER A O 1
ATOM 2326 N N . GLN A 1 293 ? -6.950 -3.459 3.905 1.00 96.06 293 GLN A N 1
ATOM 2327 C CA . GLN A 1 293 ? -6.118 -4.582 3.478 1.00 96.06 293 GLN A CA 1
ATOM 2328 C C . GLN A 1 293 ? -5.314 -5.089 4.683 1.00 96.06 293 GLN A C 1
ATOM 2330 O O . GLN A 1 293 ? -4.295 -4.512 5.065 1.00 96.06 293 GLN A O 1
ATOM 2335 N N . ASN A 1 294 ? -5.787 -6.165 5.311 1.00 97.25 294 ASN A N 1
ATOM 2336 C CA . ASN A 1 294 ? -5.224 -6.702 6.548 1.00 97.25 294 ASN A CA 1
ATOM 2337 C C . ASN A 1 294 ? -4.175 -7.777 6.259 1.00 97.25 294 ASN A C 1
ATOM 2339 O O . ASN A 1 294 ? -4.496 -8.819 5.687 1.00 97.25 294 ASN A O 1
ATOM 2343 N N . TYR A 1 295 ? -2.943 -7.562 6.715 1.00 95.56 295 TYR A N 1
ATOM 2344 C CA . TYR A 1 295 ? -1.836 -8.496 6.521 1.00 95.56 295 TYR A CA 1
ATOM 2345 C C . TYR A 1 295 ? -1.990 -9.745 7.405 1.00 95.56 295 TYR A C 1
ATOM 2347 O O . TYR A 1 295 ? -2.123 -9.654 8.629 1.00 95.56 295 TYR A O 1
ATOM 2355 N N . VAL A 1 296 ? -1.940 -10.925 6.783 1.00 93.12 296 VAL A N 1
ATOM 2356 C CA . VAL A 1 296 ? -2.028 -12.244 7.431 1.00 93.12 296 VAL A CA 1
ATOM 2357 C C . VAL A 1 296 ? -0.890 -13.160 6.967 1.00 93.12 296 VAL A C 1
ATOM 2359 O O . VAL A 1 296 ? -0.304 -12.971 5.905 1.00 93.12 296 VAL A O 1
ATOM 2362 N N . ASN A 1 297 ? -0.534 -14.160 7.779 1.00 91.06 297 ASN A N 1
ATOM 2363 C CA . ASN A 1 297 ? 0.556 -15.105 7.478 1.00 91.06 297 ASN A CA 1
ATOM 2364 C C . ASN A 1 297 ? 1.919 -14.433 7.168 1.00 91.06 297 ASN A C 1
ATOM 2366 O O . ASN A 1 297 ? 2.747 -14.981 6.434 1.00 91.06 297 ASN A O 1
ATOM 2370 N N . PHE A 1 298 ? 2.153 -13.256 7.768 1.00 91.19 298 PHE A N 1
ATOM 2371 C CA . PHE A 1 298 ? 3.329 -12.407 7.567 1.00 91.19 298 PHE A CA 1
ATOM 2372 C C . PHE A 1 298 ? 4.649 -13.136 7.862 1.00 91.19 298 PHE A C 1
ATOM 2374 O O . PHE A 1 298 ? 4.862 -13.688 8.944 1.00 91.19 298 PHE A O 1
ATOM 2381 N N . GLN A 1 299 ? 5.575 -13.088 6.907 1.00 89.62 299 GLN A N 1
ATOM 2382 C CA . GLN A 1 299 ? 6.881 -13.738 6.955 1.00 89.62 299 GLN A CA 1
ATOM 2383 C C . GLN A 1 299 ? 7.980 -12.721 6.649 1.00 89.62 299 GLN A C 1
ATOM 2385 O O . GLN A 1 299 ? 8.017 -12.165 5.555 1.00 89.62 299 GLN A O 1
ATOM 2390 N N . ARG A 1 300 ? 8.962 -12.564 7.548 1.00 89.75 300 ARG A N 1
ATOM 2391 C CA . ARG A 1 300 ? 10.228 -11.848 7.267 1.00 89.75 300 ARG A CA 1
ATOM 2392 C C . ARG A 1 300 ? 11.159 -12.711 6.409 1.00 89.75 300 ARG A C 1
ATOM 2394 O O . ARG A 1 300 ? 12.236 -13.127 6.833 1.00 89.75 300 ARG A O 1
ATOM 2401 N N . ARG A 1 301 ? 10.680 -13.074 5.220 1.00 88.19 301 ARG A N 1
ATOM 2402 C CA . ARG A 1 301 ? 11.357 -13.922 4.238 1.00 88.19 301 ARG A CA 1
ATOM 2403 C C . ARG A 1 301 ? 11.568 -13.116 2.969 1.00 88.19 301 ARG A C 1
ATOM 2405 O O . ARG A 1 301 ? 10.650 -12.457 2.498 1.00 88.19 301 ARG A O 1
ATOM 2412 N N . LYS A 1 302 ? 12.771 -13.207 2.403 1.00 89.88 302 LYS A N 1
ATOM 2413 C CA . LYS A 1 302 ? 13.077 -12.579 1.122 1.00 89.88 302 LYS A CA 1
ATOM 2414 C C . LYS A 1 302 ? 12.255 -13.231 -0.006 1.00 89.88 302 LYS A C 1
ATOM 2416 O O . LYS A 1 302 ? 12.283 -14.464 -0.100 1.00 89.88 302 LYS A O 1
ATOM 2421 N N . PRO A 1 303 ? 11.563 -12.449 -0.858 1.00 88.56 303 PRO A N 1
ATOM 2422 C CA . PRO A 1 303 ? 10.971 -12.948 -2.094 1.00 88.56 303 PRO A CA 1
ATOM 2423 C C . PRO A 1 303 ? 12.002 -13.641 -2.992 1.00 88.56 303 PRO A C 1
ATOM 2425 O O . PRO A 1 303 ? 13.198 -13.347 -2.951 1.00 88.56 303 PRO A O 1
ATOM 2428 N N . ASN A 1 304 ? 11.535 -14.574 -3.820 1.00 83.44 304 ASN A N 1
ATOM 2429 C CA . ASN A 1 304 ? 12.374 -15.221 -4.824 1.00 83.44 304 ASN A CA 1
ATOM 2430 C C . ASN A 1 304 ? 12.791 -14.193 -5.892 1.00 83.44 304 ASN A C 1
ATOM 2432 O O . ASN A 1 304 ? 11.935 -13.473 -6.396 1.00 83.44 304 ASN A O 1
ATOM 2436 N N . THR A 1 305 ? 14.071 -14.132 -6.267 1.00 76.62 305 THR A N 1
ATOM 2437 C CA . THR A 1 305 ? 14.567 -13.159 -7.261 1.00 76.62 305 THR A CA 1
ATOM 2438 C C . THR A 1 305 ? 13.921 -13.341 -8.635 1.00 76.62 305 THR A C 1
ATOM 2440 O O . THR A 1 305 ? 13.667 -12.352 -9.317 1.00 76.62 305 THR A O 1
ATOM 2443 N N . GLU A 1 306 ? 13.546 -14.582 -8.974 1.00 83.25 306 GLU A N 1
ATOM 2444 C CA . GLU A 1 306 ? 12.797 -14.935 -10.191 1.00 83.25 306 GLU A CA 1
ATOM 2445 C C . GLU A 1 306 ? 11.484 -14.127 -10.339 1.00 83.25 306 GLU A C 1
ATOM 2447 O O . GLU A 1 306 ? 11.032 -13.907 -11.461 1.00 83.25 306 GLU A O 1
ATOM 2452 N N . LEU A 1 307 ? 10.887 -13.641 -9.237 1.00 84.81 307 LEU A N 1
ATOM 2453 C CA . LEU A 1 307 ? 9.703 -12.767 -9.243 1.00 84.81 307 LEU A CA 1
ATOM 2454 C C . LEU A 1 307 ? 9.976 -11.457 -9.987 1.00 84.81 307 LEU A C 1
ATOM 2456 O O . LEU A 1 307 ? 9.265 -11.096 -10.922 1.00 84.81 307 LEU A O 1
ATOM 2460 N N . TRP A 1 308 ? 11.048 -10.773 -9.598 1.00 88.75 308 TRP A N 1
ATOM 2461 C CA . TRP A 1 308 ? 11.432 -9.478 -10.149 1.00 88.75 308 TRP A CA 1
ATOM 2462 C C . TRP A 1 308 ? 11.958 -9.605 -11.581 1.00 88.75 308 TRP A C 1
ATOM 2464 O O . TRP A 1 308 ? 11.708 -8.740 -12.420 1.00 88.75 308 TRP A O 1
ATOM 2474 N N . ASP A 1 309 ? 12.633 -10.714 -11.887 1.00 87.31 309 ASP A N 1
ATOM 2475 C CA . ASP A 1 309 ? 13.069 -11.038 -13.247 1.00 87.31 309 ASP A CA 1
ATOM 2476 C C . ASP A 1 309 ? 11.886 -11.325 -14.185 1.00 87.31 309 ASP A C 1
ATOM 2478 O O . ASP A 1 309 ? 11.916 -10.927 -15.351 1.00 87.31 309 ASP A O 1
ATOM 2482 N N . SER A 1 310 ? 10.814 -11.937 -13.671 1.00 86.81 310 SER A N 1
ATOM 2483 C CA . SER A 1 310 ? 9.576 -12.164 -14.427 1.00 86.81 310 SER A CA 1
ATOM 2484 C C . SER A 1 310 ? 8.862 -10.850 -14.745 1.00 86.81 310 SER A C 1
ATOM 2486 O O . SER A 1 310 ? 8.498 -10.630 -15.898 1.00 86.81 310 SER A O 1
ATOM 2488 N N . VAL A 1 311 ? 8.757 -9.927 -13.782 1.00 88.00 311 VAL A N 1
ATOM 2489 C CA . VAL A 1 311 ? 8.164 -8.598 -14.024 1.00 88.00 311 VAL A CA 1
ATOM 2490 C C . VAL A 1 311 ? 8.966 -7.806 -15.060 1.00 88.00 311 VAL A C 1
ATOM 2492 O O . VAL A 1 311 ? 8.371 -7.324 -16.018 1.00 88.00 311 VAL A O 1
ATOM 2495 N N . LYS A 1 312 ? 10.306 -7.759 -14.971 1.00 87.25 312 LYS A N 1
ATOM 2496 C CA . LYS A 1 312 ? 11.158 -7.132 -16.012 1.00 87.25 312 LYS A CA 1
ATOM 2497 C C . LYS A 1 312 ? 10.923 -7.716 -17.417 1.00 87.25 312 LYS A C 1
ATOM 2499 O O . LYS A 1 312 ? 11.103 -7.018 -18.411 1.00 87.25 312 LYS A O 1
ATOM 2504 N N . LYS A 1 313 ? 10.561 -9.001 -17.512 1.00 87.38 313 LYS A N 1
ATOM 2505 C CA . LYS A 1 313 ? 10.282 -9.703 -18.776 1.00 87.38 313 LYS A CA 1
ATOM 2506 C C . LYS A 1 313 ? 8.867 -9.436 -19.304 1.00 87.38 313 LYS A C 1
ATOM 2508 O O . LYS A 1 313 ? 8.686 -9.390 -20.519 1.00 87.38 313 LYS A O 1
ATOM 2513 N N . TRP A 1 314 ? 7.877 -9.303 -18.424 1.00 87.31 314 TRP A N 1
ATOM 2514 C CA . TRP A 1 314 ? 6.495 -8.971 -18.791 1.00 87.31 314 TRP A CA 1
ATOM 2515 C C . TRP A 1 314 ? 6.313 -7.483 -19.112 1.00 87.31 314 TRP A C 1
ATOM 2517 O O . TRP A 1 314 ? 5.532 -7.148 -19.998 1.00 87.31 314 TRP A O 1
ATOM 2527 N N . CYS A 1 315 ? 7.079 -6.624 -18.438 1.00 90.00 315 CYS A N 1
ATOM 2528 C CA . CYS A 1 315 ? 7.018 -5.168 -18.506 1.00 90.00 315 CYS A CA 1
ATOM 2529 C C . CYS A 1 315 ? 8.397 -4.572 -18.883 1.00 90.00 315 CYS A C 1
ATOM 2531 O O . CYS A 1 315 ? 9.070 -3.988 -18.027 1.00 90.00 315 CYS A O 1
ATOM 2533 N N . PRO A 1 316 ? 8.897 -4.740 -20.126 1.00 87.38 316 PRO A N 1
ATOM 2534 C CA . PRO A 1 316 ? 10.182 -4.167 -20.517 1.00 87.38 316 PRO A CA 1
ATOM 2535 C C . PRO A 1 316 ? 10.085 -2.637 -20.577 1.00 87.38 316 PRO A C 1
ATOM 2537 O O . PRO A 1 316 ? 9.244 -2.104 -21.304 1.00 87.38 316 PRO A O 1
ATOM 2540 N N . ILE A 1 317 ? 10.955 -1.939 -19.841 1.00 81.31 317 ILE A N 1
ATOM 2541 C CA . ILE A 1 317 ? 10.942 -0.470 -19.676 1.00 81.31 317 ILE A CA 1
ATOM 2542 C C . ILE A 1 317 ? 10.777 0.266 -21.014 1.00 81.31 317 ILE A C 1
ATOM 2544 O O . ILE A 1 317 ? 9.906 1.120 -21.147 1.00 81.31 317 ILE A O 1
ATOM 2548 N N . ASP A 1 318 ? 11.574 -0.111 -22.015 1.00 80.69 318 ASP A N 1
ATOM 2549 C CA . ASP A 1 318 ? 11.660 0.588 -23.303 1.00 80.69 318 ASP A CA 1
ATOM 2550 C C . ASP A 1 318 ? 10.417 0.416 -24.199 1.00 80.69 318 ASP A C 1
ATOM 2552 O O . ASP A 1 318 ? 10.286 1.110 -25.207 1.00 80.69 318 ASP A O 1
ATOM 2556 N N . THR A 1 319 ? 9.518 -0.524 -23.876 1.00 84.56 319 THR A N 1
ATOM 2557 C CA . THR A 1 319 ? 8.352 -0.877 -24.711 1.00 84.56 319 THR A CA 1
ATOM 2558 C C . THR A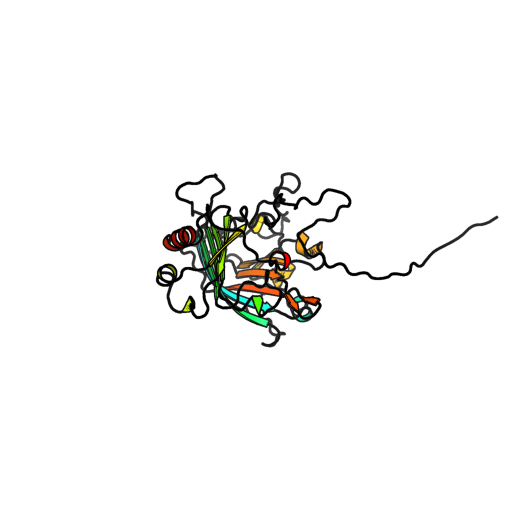 1 319 ? 7.025 -0.889 -23.957 1.00 84.56 319 THR A C 1
ATOM 2560 O O . THR A 1 319 ? 6.007 -1.250 -24.542 1.00 84.56 319 THR A O 1
ATOM 2563 N N . THR A 1 320 ? 7.011 -0.567 -22.662 1.00 88.50 320 THR A N 1
ATOM 2564 C CA . THR A 1 320 ? 5.788 -0.624 -21.850 1.00 88.50 320 THR A CA 1
ATOM 2565 C C . THR A 1 320 ? 5.017 0.692 -21.967 1.00 88.50 320 THR A C 1
ATOM 2567 O O . THR A 1 320 ? 5.499 1.746 -21.554 1.00 88.50 320 THR A O 1
ATOM 2570 N N . GLU A 1 321 ? 3.810 0.636 -22.534 1.00 91.31 321 GLU A N 1
ATOM 2571 C CA . GLU A 1 321 ? 2.942 1.808 -22.713 1.00 91.31 321 GLU A CA 1
ATOM 2572 C C . GLU A 1 321 ? 2.356 2.324 -21.387 1.00 91.31 321 GLU A C 1
ATOM 2574 O O . GLU A 1 321 ? 2.327 1.615 -20.379 1.00 91.31 321 GLU A O 1
ATOM 2579 N N . LYS A 1 322 ? 1.855 3.568 -21.385 1.00 89.75 322 LYS A N 1
ATOM 2580 C CA . LYS A 1 322 ? 1.175 4.158 -20.221 1.00 89.75 322 LYS A CA 1
ATOM 2581 C C . LYS A 1 322 ? -0.126 3.415 -19.907 1.00 89.75 322 LYS A C 1
ATOM 2583 O O . LYS A 1 322 ? -0.893 3.104 -20.818 1.00 89.75 322 LYS A O 1
ATOM 2588 N N . CYS A 1 323 ? -0.419 3.190 -18.629 1.00 86.06 323 CYS A N 1
ATOM 2589 C CA . CYS A 1 323 ? -1.707 2.628 -18.231 1.00 86.06 323 CYS A CA 1
ATOM 2590 C C . CYS A 1 323 ? -2.870 3.600 -18.461 1.00 86.06 323 CYS A C 1
ATOM 2592 O O . CYS A 1 323 ? -2.810 4.759 -18.062 1.00 86.06 323 CYS A O 1
ATOM 2594 N N . ARG A 1 324 ? -3.976 3.085 -19.007 1.00 78.00 324 ARG A N 1
ATOM 2595 C CA . ARG A 1 324 ? -5.244 3.812 -19.187 1.00 78.00 324 ARG A CA 1
ATOM 2596 C C . ARG A 1 324 ? -6.251 3.422 -18.101 1.00 78.00 324 ARG A C 1
ATOM 2598 O O . ARG A 1 324 ? -7.302 2.863 -18.397 1.00 78.00 324 ARG A O 1
ATOM 2605 N N . LEU A 1 325 ? -5.877 3.638 -16.838 1.00 65.81 325 LEU A N 1
ATOM 2606 C CA . LEU A 1 325 ? -6.687 3.217 -15.686 1.00 65.81 325 LEU A CA 1
ATOM 2607 C C . LEU A 1 325 ? -7.966 4.047 -15.545 1.00 65.81 325 LEU A C 1
ATOM 2609 O O . LEU A 1 325 ? -9.038 3.501 -15.311 1.00 65.81 325 LEU A O 1
ATOM 2613 N N . PHE A 1 326 ? -7.856 5.360 -15.739 1.00 62.84 326 PHE A N 1
ATOM 2614 C CA . PHE A 1 326 ? -8.966 6.283 -15.549 1.00 62.84 326 PHE A CA 1
ATOM 2615 C C . PHE A 1 326 ? -9.878 6.365 -16.778 1.00 62.84 326 PHE A C 1
ATOM 2617 O O . PHE A 1 326 ? -9.446 6.239 -17.929 1.00 62.84 326 PHE A O 1
ATOM 2624 N N . SER A 1 327 ? -11.156 6.611 -16.494 1.00 48.78 327 SER A N 1
ATOM 2625 C CA . SER A 1 327 ? -12.278 6.825 -17.416 1.00 48.78 327 SER A CA 1
ATOM 2626 C C . SER A 1 327 ? -11.934 7.619 -18.676 1.00 48.78 327 SER A C 1
ATOM 2628 O O . SER A 1 327 ? -12.370 7.258 -19.769 1.00 48.78 327 SER A O 1
ATOM 2630 N N . ASP A 1 328 ? -11.136 8.667 -18.509 1.00 45.28 328 ASP A N 1
ATOM 2631 C CA . ASP A 1 328 ? -10.959 9.761 -19.463 1.00 45.28 328 ASP A CA 1
ATOM 2632 C C . ASP A 1 328 ? -9.935 9.427 -20.562 1.00 45.28 328 ASP A C 1
ATOM 2634 O O . ASP A 1 328 ? -9.821 10.139 -21.557 1.00 45.28 328 ASP A O 1
ATOM 2638 N N . GLN A 1 329 ? -9.195 8.320 -20.405 1.00 42.50 329 GLN A N 1
ATOM 2639 C CA . GLN A 1 329 ? -8.203 7.842 -21.380 1.00 42.50 329 GLN A CA 1
ATOM 2640 C C . GLN A 1 329 ? -8.708 6.686 -22.261 1.00 42.50 329 GLN A C 1
ATOM 2642 O O . GLN A 1 329 ? -7.990 6.209 -23.150 1.00 42.50 329 GLN A O 1
ATOM 2647 N N . ARG A 1 330 ? -9.961 6.256 -22.066 1.00 36.94 330 ARG A N 1
ATOM 2648 C CA . ARG A 1 330 ? -10.692 5.404 -23.013 1.00 36.94 330 ARG A CA 1
ATOM 2649 C C . ARG A 1 330 ? -11.386 6.287 -24.057 1.00 36.94 330 ARG A C 1
ATOM 2651 O O . ARG A 1 330 ? -12.579 6.550 -23.959 1.00 36.94 330 ARG A O 1
ATOM 2658 N N . SER A 1 331 ? -10.618 6.754 -25.045 1.00 31.00 331 SER A N 1
ATOM 2659 C CA . SER A 1 331 ? -11.182 7.255 -26.306 1.00 31.00 331 SER A CA 1
ATOM 2660 C C . SER A 1 331 ? -11.993 6.151 -26.993 1.00 31.00 331 SER A C 1
ATOM 2662 O O . SER A 1 331 ? -11.566 4.996 -26.937 1.00 31.00 331 SER A O 1
ATOM 2664 N N . GLU A 1 332 ? -13.102 6.537 -27.629 1.00 31.25 332 GLU A N 1
ATOM 2665 C CA . GLU A 1 332 ? -14.068 5.680 -28.352 1.00 31.25 332 GLU A CA 1
ATOM 2666 C C . GLU A 1 332 ? -13.445 4.612 -29.275 1.00 31.25 332 GLU A C 1
ATOM 2668 O O . GLU A 1 332 ? -12.445 4.922 -29.966 1.00 31.25 332 GLU A O 1
#

Foldseek 3Di:
DDDDYDDDDDDDDDDDDDDPAAPDDDDPDDDPQHQQRDSQQHDDLQQFFLRVQDVVCVSLQDDDDPPADDAFFAQQWKKFKWKKKWFQDQVLCVVQPDDDQDRPPPDDPVRIDIWIWMKTWHQADAPPDHPDPQQGIKMKTKTWQFADQAQDQASVSRRFIKMWMAGRQWIKIWGWDPPLGPPPDPQPPSLVPTLTQMATSHNGTHHGNRRNLSNWAWDPPNCPSVVVQKTKTWNCCQQPPDVVRKTWIWIFGQDDPPVPCPPDDNRHTHTQWTWIFHWYNDPPDIDTITMTTGTHPMDSDHRDVSVVVSCCVSAVPVPHHHDPRHPVSPDD

pLDDT: mean 77.51, std 22.08, range [20.55, 98.19]

Solvent-accessible surface area (backbone atoms only — not comparable to full-atom values): 18963 Å² total; per-residue (Å²): 134,87,85,92,89,81,92,87,88,85,88,88,80,93,76,89,87,89,74,96,67,80,92,70,80,90,70,86,91,74,77,96,63,42,87,52,70,45,99,50,43,64,70,46,45,41,31,34,11,57,44,81,39,35,82,92,53,57,49,28,48,44,80,80,60,98,84,56,79,81,66,52,20,51,58,64,24,27,33,26,37,32,47,31,42,37,23,76,36,66,69,60,27,72,74,58,63,66,55,64,96,60,85,59,90,91,59,56,85,86,46,42,48,81,36,40,37,36,40,39,30,28,56,80,40,61,60,99,71,60,90,49,94,64,34,40,10,31,28,38,42,37,24,55,53,37,30,80,54,67,50,28,55,37,80,71,70,21,63,38,29,29,33,45,34,17,52,14,34,32,19,32,39,33,42,47,66,90,88,72,65,69,88,84,48,87,85,67,62,52,70,79,72,61,81,49,54,53,25,33,54,19,81,49,24,26,33,62,52,48,61,31,49,48,32,28,34,76,32,77,70,45,13,43,62,54,80,58,51,35,49,24,30,28,41,54,63,43,41,74,69,41,83,79,56,41,45,48,32,40,30,28,40,55,77,69,64,75,93,77,34,92,87,48,61,94,43,49,33,57,65,40,30,44,34,31,46,28,40,27,50,50,98,92,46,80,44,57,25,36,34,38,39,28,54,36,85,70,36,87,41,72,62,64,68,67,59,62,55,43,47,51,67,59,45,38,79,96,76,41,50,76,53,68,60,51,78,87,64,64,72,133

Nearest PDB structures (foldseek):
  1em2-assembly1_A  TM=2.284E-01  e=9.144E+00  Homo sapiens
  4kr4-assembly1_B  TM=1.683E-01  e=7.295E+00  Salmonella enterica subsp. enterica serovar Typhi
  2in5-assembly1_B  TM=1.649E-01  e=6.158E+00  Escherichia coli K-12

Secondary structure (DSSP, 8-state):
---------PPP---------S-----SS-----TTSSTTPPP-TTSS--TT--GGGGGG-----TTSPPPPB--SEEEEEEEEEEE--HHHHHHSPSP-SS--TT--TTSEEEEEEEEEEETT---SS-SSTT---EEEEEEESS--TTS-SSSGGG-S-EEEEEETTEEEEEE--TT--GGGS-SSSGGGT---EEEEEETT-PPPPTTGGGGSEE-TTGGGTTTT-EEEEE-HHHHHTSSSPPPEEEEEEPPPPGGG-TT--TTB--EEEEEEE--EEETTEEE--EEEEEEEEEE--PPPHHHHHHHHHHS-GGG-PBP--SGGG---

Mean predicted aligned error: 10.44 Å

Radius of gyration: 21.64 Å; Cα contacts (8 Å, |Δi|>4): 654; chains: 1; bounding box: 52×86×55 Å

Sequence (332 aa):
MKLITAMVSSIALLTGASSLYAAGLNTNDQENTPPCGDDWIYPTNGVHSDCLCTEQNNYCVAERNDNDPIDPSFPDYWMSEWTMYTITNEAASKANPPPYSSPPSTLTPSDYIVSYGASYYDSKWRPEKPTDKEDVGAMLEYYDKFCLPIFGRTIEDNQHSCAFVSLGKQAYYLTFPDGDNMQTNSSKQMLNQLKPDCCMFSPSNHPPRTDFIKHLDYWPQASQNLNSSVQAYYWKQMWEEVKPPILFAYAFYKPVPAQLASTFSKLEQNPQSFFFTGSLEIEGEPLDPMVSQNYVNFQRRKPNTELWDSVKKWCPIDTTEKCRLFSDQRSE